Protein AF-A0A7W0Y661-F1 (afdb_monomer)

Mean predicted aligned error: 5.69 Å

Radius of gyration: 18.62 Å; Cα contacts (8 Å, |Δi|>4): 373; chains: 1; bounding box: 50×38×48 Å

Foldseek 3Di:
DQDDQDPVCPFPALLLSLQCSLDDPVLDDPQFLVVAGRFDFDLLLLLVLLLVLLVVLCVLDPHDPPVVLSVLLSVQSVCLSVPHDDDLVSLVVQQDADPPDDLSSNSSSLSSQLSSCSVDPDPVVSVSNVVSSSCNSNSCNVVQVVVHSVSNVVSSVVSSFSSSQSRVVVVCVVQVHDDPARFPGWQAFDADPVSHTAKIWTAGPVGWIWIFHDDDPGTHIDIDHPVVNLVVDPPVCNVRSVVSVVVVD

Solvent-accessible surface area (backbone atoms only — not comparable to full-atom values): 13800 Å² total; per-residue (Å²): 127,79,64,78,86,50,80,88,43,76,61,42,37,62,42,61,41,42,27,51,47,71,51,64,76,90,74,54,72,92,62,56,67,66,65,26,49,67,61,80,68,50,71,68,38,45,35,45,49,23,46,50,48,34,55,50,41,56,71,75,45,78,89,59,96,56,48,69,60,45,51,54,42,43,51,56,27,42,41,44,62,76,66,47,89,78,61,69,66,70,36,58,75,55,30,73,64,49,96,83,46,55,62,55,54,28,26,28,13,22,22,20,33,14,34,45,32,66,77,66,45,55,88,92,45,60,62,52,26,54,54,27,31,19,50,32,48,26,64,45,42,65,64,30,55,76,76,27,67,70,56,39,53,52,49,52,53,49,52,44,42,48,52,49,34,39,42,53,53,48,54,31,55,80,66,74,48,82,71,97,53,58,73,64,36,63,55,33,25,53,52,37,101,84,60,40,76,46,37,36,36,28,38,28,65,87,67,41,28,38,34,40,38,64,58,93,93,44,78,46,77,47,73,32,50,70,67,60,39,54,73,67,48,57,75,98,47,41,67,64,45,50,56,37,48,62,77,76,108

Secondary structure (DSSP, 8-state):
------GGGTTS-HHHHHHHTTS-GGGS-TTGGGG-PPP---HHHHHHHHHHHHHHHHHHSPPPTTHHHHHHHHHHHHHHHTT----HHHHHHH----TTS-HHHHHHHHHHHHHHHHHHS-GGGTHHHHHHHHHHHHHHHHHHHHH-HHHHHHHHHHHHHHHHHHHHHHHHHHTT---SS-EEEEEE-PBPTTSSB-EEEEEETTS-EEEEEEETTEEEEEEE-HHHHHHTS-HHHHHHHHHHHHHH-

Sequence (249 aa):
MRARSPKALAAVQKILASALLEVEPSRWPERRHLGGPFIVLSTRSQLAVAVALSQEVRRLLPPIDQLKEFDAMYAVAKRVSDGESCMCEELHAASKPSKKDAPATRVVKLAIRTAANYLYSPAGARNAVGTAVENAAASVVPVLAERGVADLDRYFAWLDDEIMRQDLTAVLADRELRSSSSIARVLSRPVTDKGTLGLAVARLADGPFGLYVKLRSKWEWHEGDKATVFATVPDHFQDAVSQDLAAVS

pLDDT: mean 87.95, std 10.05, range [41.34, 97.56]

Nearest PDB structures (foldseek):
  4rnz-assembly1_A  TM=6.436E-01  e=2.527E+00  Helicobacter pylori 26695
  4rny-assembly1_A  TM=6.399E-01  e=4.896E+00  Helicobacter pylori 26695
  7y90-assembly1_A  TM=2.312E-01  e=9.607E-01  Homo sapiens

Structure (mmCIF, N/CA/C/O backbone):
data_AF-A0A7W0Y661-F1
#
_entry.id   AF-A0A7W0Y661-F1
#
loop_
_atom_site.group_PDB
_atom_site.id
_atom_site.type_symbol
_atom_site.label_atom_id
_atom_site.label_alt_id
_atom_site.label_comp_id
_atom_site.label_asym_id
_atom_site.label_entity_id
_atom_site.label_seq_id
_atom_site.pdbx_PDB_ins_code
_atom_site.Cartn_x
_atom_site.Cartn_y
_atom_site.Cartn_z
_atom_site.occupancy
_atom_site.B_iso_or_equiv
_atom_site.auth_seq_id
_atom_site.auth_comp_id
_atom_site.auth_asym_id
_atom_site.auth_atom_id
_atom_site.pdbx_PDB_model_num
ATOM 1 N N . MET A 1 1 ? 13.357 16.176 -14.215 1.00 41.34 1 MET A N 1
ATOM 2 C CA . MET A 1 1 ? 13.836 17.280 -13.351 1.00 41.34 1 MET A CA 1
ATOM 3 C C . MET A 1 1 ? 13.169 17.073 -11.996 1.00 41.34 1 MET A C 1
ATOM 5 O O . MET A 1 1 ? 11.953 17.118 -11.960 1.00 41.34 1 MET A O 1
ATOM 9 N N . ARG A 1 2 ? 13.892 16.711 -10.921 1.00 42.16 2 ARG A N 1
ATOM 10 C CA . ARG A 1 2 ? 13.247 16.426 -9.618 1.00 42.16 2 ARG A CA 1
ATOM 11 C C . ARG A 1 2 ? 12.774 17.737 -8.990 1.00 42.16 2 ARG A C 1
ATOM 13 O O . ARG A 1 2 ? 13.608 18.574 -8.644 1.00 42.16 2 ARG A O 1
ATOM 20 N N . ALA A 1 3 ? 11.463 17.923 -8.858 1.00 49.22 3 ALA A N 1
ATOM 21 C CA . ALA A 1 3 ? 10.901 19.071 -8.155 1.00 49.22 3 ALA A CA 1
ATOM 22 C C . ALA A 1 3 ? 11.383 19.086 -6.688 1.00 49.22 3 ALA A C 1
ATOM 24 O O . ALA A 1 3 ? 11.495 18.039 -6.047 1.00 49.22 3 ALA A O 1
ATOM 25 N N . ARG A 1 4 ? 11.684 20.270 -6.133 1.00 50.38 4 ARG A N 1
ATOM 26 C CA . ARG A 1 4 ? 11.892 20.424 -4.679 1.00 50.38 4 ARG A CA 1
ATOM 27 C C . ARG A 1 4 ? 10.631 19.934 -3.972 1.00 50.38 4 ARG A C 1
ATOM 29 O O . ARG A 1 4 ? 9.564 20.414 -4.331 1.00 50.38 4 ARG A O 1
ATOM 36 N N . SER A 1 5 ? 10.759 19.039 -2.984 1.00 51.53 5 SER A N 1
ATOM 37 C CA . SER A 1 5 ? 9.627 18.469 -2.230 1.00 51.53 5 SER A CA 1
ATOM 38 C C . SER A 1 5 ? 8.697 19.580 -1.719 1.00 51.53 5 SER A C 1
ATOM 40 O O . SER A 1 5 ? 9.056 20.269 -0.759 1.00 51.53 5 SER A O 1
ATOM 42 N N . PRO A 1 6 ? 7.526 19.802 -2.341 1.00 61.94 6 PRO A N 1
ATOM 43 C CA . PRO A 1 6 ? 6.630 20.881 -1.949 1.00 61.94 6 PRO A CA 1
ATOM 44 C C . PRO A 1 6 ? 6.035 20.604 -0.567 1.00 61.94 6 PRO A C 1
ATOM 46 O O . PRO A 1 6 ? 5.897 19.445 -0.172 1.00 61.94 6 PRO A O 1
ATOM 49 N N . LYS A 1 7 ? 5.584 21.648 0.146 1.00 63.00 7 LYS A N 1
ATOM 50 C CA . LYS A 1 7 ? 4.799 21.490 1.392 1.00 63.00 7 LYS A CA 1
ATOM 51 C C . LYS A 1 7 ? 3.615 20.525 1.213 1.00 63.00 7 LYS A C 1
ATOM 53 O O . LYS A 1 7 ? 3.266 19.809 2.142 1.00 63.00 7 LYS A O 1
ATOM 58 N N . ALA A 1 8 ? 3.061 20.454 0.000 1.00 63.94 8 ALA A N 1
ATOM 59 C CA . ALA A 1 8 ? 1.972 19.557 -0.380 1.00 63.94 8 ALA A CA 1
ATOM 60 C C . ALA A 1 8 ? 2.308 18.048 -0.319 1.00 63.94 8 ALA A C 1
ATOM 62 O O . ALA A 1 8 ? 1.388 17.239 -0.379 1.00 63.94 8 ALA A O 1
ATOM 63 N N . LEU A 1 9 ? 3.583 17.652 -0.188 1.00 72.56 9 LEU A N 1
ATOM 64 C CA . LEU A 1 9 ? 3.987 16.251 0.019 1.00 72.56 9 LEU A CA 1
ATOM 65 C C . LEU A 1 9 ? 4.280 15.909 1.484 1.00 72.56 9 LEU A C 1
ATOM 67 O O . LEU A 1 9 ? 4.501 14.744 1.793 1.00 72.56 9 LEU A O 1
ATOM 71 N N . ALA A 1 10 ? 4.256 16.883 2.401 1.00 66.19 10 ALA A N 1
ATOM 72 C CA . ALA A 1 10 ? 4.559 16.636 3.813 1.00 66.19 10 ALA A CA 1
ATOM 73 C C . ALA A 1 10 ? 3.572 15.657 4.481 1.00 66.19 10 ALA A C 1
ATOM 75 O O . ALA A 1 10 ? 3.941 14.972 5.429 1.00 66.19 10 ALA A O 1
ATOM 76 N N . ALA A 1 11 ? 2.342 15.576 3.964 1.00 69.88 11 ALA A N 1
ATOM 77 C CA . ALA A 1 11 ? 1.299 14.659 4.425 1.00 69.88 11 ALA A CA 1
ATOM 78 C C . ALA A 1 11 ? 1.198 13.367 3.588 1.00 69.88 11 ALA A C 1
ATOM 80 O O . ALA A 1 11 ? 0.325 12.541 3.839 1.00 69.88 11 ALA A O 1
ATOM 81 N N . VAL A 1 12 ? 2.076 13.171 2.598 1.00 81.75 12 VAL A N 1
ATOM 82 C CA . VAL A 1 12 ? 2.034 12.018 1.691 1.00 81.75 12 VAL A CA 1
ATOM 83 C C . VAL A 1 12 ? 3.109 11.018 2.085 1.00 81.75 12 VAL A C 1
ATOM 85 O O . VAL A 1 12 ? 4.273 11.378 2.255 1.00 81.75 12 VAL A O 1
ATOM 88 N N . GLN A 1 13 ? 2.734 9.744 2.196 1.00 90.38 13 GLN A N 1
ATOM 89 C CA . GLN A 1 13 ? 3.688 8.667 2.445 1.00 90.38 13 GLN A CA 1
ATOM 90 C C . GLN A 1 13 ? 4.806 8.675 1.378 1.00 90.38 13 GLN A C 1
ATOM 92 O O . GLN A 1 13 ? 4.548 8.849 0.186 1.00 90.38 13 GLN A O 1
ATOM 97 N N . LYS A 1 14 ? 6.064 8.511 1.813 1.00 91.69 14 LYS A N 1
ATOM 98 C CA . LYS A 1 14 ? 7.260 8.747 0.984 1.00 91.69 14 LYS A CA 1
ATOM 99 C C . LYS A 1 14 ? 7.319 7.947 -0.321 1.00 91.69 14 LYS A C 1
ATOM 101 O O . LYS A 1 14 ? 7.781 8.491 -1.311 1.00 91.69 14 LYS A O 1
ATOM 106 N N . ILE A 1 15 ? 6.835 6.708 -0.348 1.00 94.81 15 ILE A N 1
ATOM 107 C CA . ILE A 1 15 ? 6.796 5.849 -1.542 1.00 94.81 15 ILE A CA 1
ATOM 108 C C . ILE A 1 15 ? 5.915 6.492 -2.615 1.00 94.81 15 ILE A C 1
ATOM 110 O O . ILE A 1 15 ? 6.362 6.676 -3.747 1.00 94.81 15 ILE A O 1
ATOM 114 N N . LEU A 1 16 ? 4.696 6.900 -2.247 1.00 94.75 16 LEU A N 1
ATOM 115 C CA . LEU A 1 16 ? 3.812 7.622 -3.160 1.00 94.75 16 LEU A CA 1
ATOM 116 C C . LEU A 1 16 ? 4.410 8.980 -3.537 1.00 94.75 16 LEU A C 1
ATOM 118 O O . LEU A 1 16 ? 4.409 9.344 -4.708 1.00 94.75 16 LEU A O 1
ATOM 122 N N . ALA A 1 17 ? 4.979 9.709 -2.573 1.00 92.69 17 ALA A N 1
ATOM 123 C CA . ALA A 1 17 ? 5.624 10.992 -2.837 1.00 92.69 17 ALA A CA 1
ATOM 124 C C . ALA A 1 17 ? 6.768 10.867 -3.862 1.00 92.69 17 ALA A C 1
ATOM 126 O O . ALA A 1 17 ? 6.857 11.685 -4.773 1.00 92.69 17 ALA A O 1
ATOM 127 N N . SER A 1 18 ? 7.607 9.832 -3.765 1.00 94.50 18 SER A N 1
ATOM 128 C CA . SER A 1 18 ? 8.678 9.558 -4.727 1.00 94.50 18 SER A CA 1
ATOM 129 C C . SER A 1 18 ? 8.150 9.298 -6.132 1.00 94.50 18 SER A C 1
ATOM 131 O O . SER A 1 18 ? 8.758 9.770 -7.086 1.00 94.50 18 SER A O 1
ATOM 133 N N . ALA A 1 19 ? 7.018 8.606 -6.269 1.00 94.75 19 ALA A N 1
ATOM 134 C CA . ALA A 1 19 ? 6.380 8.392 -7.563 1.00 94.75 19 ALA A CA 1
ATOM 135 C C . ALA A 1 19 ? 5.748 9.683 -8.120 1.00 94.75 19 ALA A C 1
ATOM 137 O O . ALA A 1 19 ? 5.921 10.007 -9.291 1.00 94.75 19 ALA A O 1
ATOM 138 N N . LEU A 1 20 ? 5.079 10.471 -7.273 1.00 94.00 20 LEU A N 1
ATOM 139 C CA . LEU A 1 20 ? 4.468 11.747 -7.664 1.00 94.00 20 LEU A CA 1
ATOM 140 C C . LEU A 1 20 ? 5.496 12.802 -8.093 1.00 94.00 20 LEU A C 1
ATOM 142 O O . LEU A 1 20 ? 5.190 13.647 -8.927 1.00 94.00 20 LEU A O 1
ATOM 146 N N . LEU A 1 21 ? 6.718 12.756 -7.555 1.00 93.81 21 LEU A N 1
ATOM 147 C CA . LEU A 1 21 ? 7.809 13.658 -7.945 1.00 93.81 21 LEU A CA 1
ATOM 148 C C . LEU A 1 21 ? 8.316 13.437 -9.380 1.00 93.81 21 LEU A C 1
ATOM 150 O O . LEU A 1 21 ? 9.080 14.266 -9.877 1.00 93.81 21 LEU A O 1
ATOM 154 N N . GLU A 1 22 ? 7.907 12.348 -10.033 1.00 94.56 22 GLU A N 1
ATOM 155 C CA . GLU A 1 22 ? 8.223 12.059 -11.435 1.00 94.56 22 GLU A CA 1
ATOM 156 C C . GLU A 1 22 ? 7.168 12.631 -12.410 1.00 94.56 22 GLU A C 1
ATOM 158 O O . GLU A 1 22 ? 7.329 12.505 -13.623 1.00 94.56 22 GLU A O 1
ATOM 163 N N . VAL A 1 23 ? 6.113 13.291 -11.908 1.00 92.56 23 VAL A N 1
ATOM 164 C CA . VAL A 1 23 ? 5.089 13.991 -12.709 1.00 92.56 23 VAL A CA 1
ATOM 165 C C . VAL A 1 23 ? 4.848 15.420 -12.215 1.00 92.56 23 VAL A C 1
ATOM 167 O O . VAL A 1 23 ? 5.180 15.785 -11.087 1.00 92.56 23 VAL A O 1
ATOM 170 N N . GLU A 1 24 ? 4.234 16.239 -13.068 1.00 89.56 24 GLU A N 1
ATOM 171 C CA . GLU A 1 24 ? 3.843 17.607 -12.722 1.00 89.56 24 GLU A CA 1
ATOM 172 C C . GLU A 1 24 ? 2.795 17.641 -11.587 1.00 89.56 24 GLU A C 1
ATOM 174 O O . GLU A 1 24 ? 1.895 16.795 -11.567 1.00 89.56 24 GLU A O 1
ATOM 179 N N . PRO A 1 25 ? 2.827 18.638 -10.677 1.00 87.56 25 PRO A N 1
ATOM 180 C CA . PRO A 1 25 ? 1.902 18.719 -9.540 1.00 87.56 25 PRO A CA 1
ATOM 181 C C . PRO A 1 25 ? 0.411 18.726 -9.895 1.00 87.56 25 PRO A C 1
ATOM 183 O O . PRO A 1 25 ? -0.407 18.274 -9.099 1.00 87.56 25 PRO A O 1
ATOM 186 N N . SER A 1 26 ? 0.044 19.208 -11.085 1.00 85.19 26 SER A N 1
ATOM 187 C CA . SER A 1 26 ? -1.341 19.194 -11.583 1.00 85.19 26 SER A CA 1
ATOM 188 C C . SER A 1 26 ? -1.884 17.788 -11.857 1.00 85.19 26 SER A C 1
ATOM 190 O O . SER A 1 26 ? -3.082 17.628 -12.063 1.00 85.19 26 SER A O 1
ATOM 192 N N . ARG A 1 27 ? -1.014 16.772 -11.877 1.00 84.81 27 ARG A N 1
ATOM 193 C CA . ARG A 1 27 ? -1.363 15.354 -12.041 1.00 84.81 27 ARG A CA 1
ATOM 194 C C . ARG A 1 27 ? -1.458 14.607 -10.718 1.00 84.81 27 ARG A C 1
ATOM 196 O O . ARG A 1 27 ? -1.669 13.400 -10.712 1.00 84.81 27 ARG A O 1
ATOM 203 N N . TRP A 1 28 ? -1.233 15.282 -9.597 1.00 87.75 28 TRP A N 1
ATOM 204 C CA . TRP A 1 28 ? -1.299 14.618 -8.307 1.00 87.75 28 TRP A CA 1
ATOM 205 C C . TRP A 1 28 ? -2.758 14.358 -7.932 1.00 87.75 28 TRP A C 1
ATOM 207 O O . TRP A 1 28 ? -3.580 15.263 -8.080 1.00 87.75 28 TRP A O 1
ATOM 217 N N . PRO A 1 29 ? -3.087 13.164 -7.412 1.00 82.75 29 PRO A N 1
ATOM 218 C CA . PRO A 1 29 ? -4.445 12.872 -6.990 1.00 82.75 29 PRO A CA 1
ATOM 219 C C . PRO A 1 29 ? -4.876 13.856 -5.899 1.00 82.75 29 PRO A C 1
ATOM 221 O O . PRO A 1 29 ? -4.138 14.105 -4.937 1.00 82.75 29 PRO A O 1
ATOM 224 N N . GLU A 1 30 ? -6.077 14.416 -6.057 1.00 79.50 30 GLU A N 1
ATOM 225 C CA . GLU A 1 30 ? -6.615 15.446 -5.162 1.00 79.50 30 GLU A CA 1
ATOM 226 C C . GLU A 1 30 ? -6.698 14.934 -3.720 1.00 79.50 30 GLU A C 1
ATOM 228 O O . GLU A 1 30 ? -6.252 15.605 -2.784 1.00 79.50 30 GLU A O 1
ATOM 233 N N . ARG A 1 31 ? -7.181 13.696 -3.549 1.00 79.69 31 ARG A N 1
ATOM 234 C CA . ARG A 1 31 ? -7.446 13.082 -2.244 1.00 79.69 31 ARG A CA 1
ATOM 235 C C . ARG A 1 31 ? -6.598 11.830 -1.988 1.00 79.69 31 ARG A C 1
ATOM 237 O O . ARG A 1 31 ? -7.088 10.708 -2.013 1.00 79.69 31 ARG A O 1
ATOM 244 N N . ARG A 1 32 ? -5.315 12.049 -1.701 1.00 84.62 32 ARG A N 1
ATOM 245 C CA . ARG A 1 32 ? -4.349 11.004 -1.297 1.00 84.62 32 ARG A CA 1
ATOM 246 C C . ARG A 1 32 ? -4.660 10.463 0.093 1.00 84.62 32 ARG A C 1
ATOM 248 O O . ARG A 1 32 ? -5.083 11.234 0.956 1.00 84.62 32 ARG A O 1
ATOM 255 N N . HIS A 1 33 ? -4.419 9.176 0.323 1.00 89.00 33 HIS A N 1
ATOM 256 C CA . HIS A 1 33 ? -4.688 8.479 1.588 1.00 89.00 33 HIS A CA 1
ATOM 257 C C . HIS A 1 33 ? -6.132 8.666 2.082 1.00 89.00 33 HIS A C 1
ATOM 259 O O . HIS A 1 33 ? -6.384 8.701 3.288 1.00 89.00 33 HIS A O 1
ATOM 265 N N . LEU A 1 34 ? -7.078 8.877 1.154 1.00 87.19 34 LEU A N 1
ATOM 266 C CA . LEU A 1 34 ? -8.477 9.236 1.431 1.00 87.19 34 LEU A CA 1
ATOM 267 C C . LEU A 1 34 ? -8.640 10.495 2.304 1.00 87.19 34 LEU A C 1
ATOM 269 O O . LEU A 1 34 ? -9.658 10.678 2.970 1.00 87.19 34 LEU A O 1
ATOM 273 N N . GLY A 1 35 ? -7.656 11.399 2.297 1.00 81.75 35 GLY A N 1
ATOM 274 C CA . GLY A 1 35 ? -7.636 12.581 3.167 1.00 81.75 35 GLY A CA 1
ATOM 275 C C . GLY A 1 35 ? -7.347 12.265 4.639 1.00 81.75 35 GLY A C 1
ATOM 276 O O . GLY A 1 35 ? -7.476 13.146 5.486 1.00 81.75 35 GLY A O 1
ATOM 277 N N . GLY A 1 36 ? -6.966 11.021 4.943 1.00 79.50 36 GLY A N 1
ATOM 278 C CA . GLY A 1 36 ? -6.560 10.585 6.270 1.00 79.50 36 GLY A CA 1
ATOM 279 C C . GLY A 1 36 ? -5.209 11.165 6.710 1.00 79.50 36 GLY A C 1
ATOM 280 O O . GLY A 1 36 ? -4.520 11.847 5.945 1.00 79.50 36 GLY A O 1
ATOM 281 N N . PRO A 1 37 ? -4.799 10.897 7.960 1.00 81.62 37 PRO A N 1
ATOM 282 C CA . PRO A 1 37 ? -3.535 11.392 8.489 1.00 81.62 37 PRO A CA 1
ATOM 283 C C . PRO A 1 37 ? -2.341 10.718 7.803 1.00 81.62 37 PRO A C 1
ATOM 285 O O . PRO A 1 37 ? -2.465 9.665 7.177 1.00 81.62 37 PRO A O 1
ATOM 288 N N . PHE A 1 38 ? -1.158 11.303 7.995 1.00 81.62 38 PHE A N 1
ATOM 289 C CA . PHE A 1 38 ? 0.095 10.780 7.457 1.00 81.62 38 PHE A CA 1
ATOM 290 C C . PHE A 1 38 ? 0.348 9.319 7.865 1.00 81.62 38 PHE A C 1
ATOM 292 O O . PHE A 1 38 ? 0.341 8.980 9.050 1.00 81.62 38 PHE A O 1
ATOM 299 N N . ILE A 1 39 ? 0.626 8.476 6.868 1.00 84.19 39 ILE A N 1
ATOM 300 C CA . ILE A 1 39 ? 0.894 7.046 7.034 1.00 84.19 39 ILE A CA 1
ATOM 301 C C . ILE A 1 39 ? 2.388 6.802 7.249 1.00 84.19 39 ILE A C 1
ATOM 303 O O . ILE A 1 39 ? 3.222 7.171 6.417 1.00 84.19 39 ILE A O 1
ATOM 307 N N . VAL A 1 40 ? 2.728 6.105 8.336 1.00 84.81 40 VAL A N 1
ATOM 308 C CA . VAL A 1 40 ? 4.098 5.664 8.628 1.00 84.81 40 VAL A CA 1
ATOM 309 C C . VAL A 1 40 ? 4.165 4.148 8.533 1.00 84.81 40 VAL A C 1
ATOM 311 O O . VAL A 1 40 ? 3.801 3.436 9.461 1.00 84.81 40 VAL A O 1
ATOM 314 N N . LEU A 1 41 ? 4.686 3.650 7.413 1.00 90.69 41 LEU A N 1
ATOM 315 C CA . LEU A 1 41 ? 4.861 2.214 7.221 1.00 90.69 41 LEU A CA 1
ATOM 316 C C . LEU A 1 41 ? 6.069 1.683 7.997 1.00 90.69 41 LEU A C 1
ATOM 318 O O . LEU A 1 41 ? 7.176 2.223 7.880 1.00 90.69 41 LEU A O 1
ATOM 322 N N . SER A 1 42 ? 5.870 0.561 8.694 1.00 91.06 42 SER A N 1
ATOM 323 C CA . SER A 1 42 ? 6.960 -0.265 9.224 1.00 91.06 42 SER A CA 1
ATOM 324 C C . SER A 1 42 ? 7.876 -0.763 8.095 1.00 91.06 42 SER A C 1
ATOM 326 O O . SER A 1 42 ? 7.474 -0.821 6.930 1.00 91.06 42 SER A O 1
ATOM 328 N N . THR A 1 43 ? 9.107 -1.176 8.412 1.00 91.31 43 THR A N 1
ATOM 329 C CA . THR A 1 43 ? 10.018 -1.763 7.408 1.00 91.31 43 THR A CA 1
ATOM 330 C C . THR A 1 43 ? 9.437 -3.027 6.772 1.00 91.31 43 THR A C 1
ATOM 332 O O . THR A 1 43 ? 9.623 -3.251 5.578 1.00 91.31 43 THR A O 1
ATOM 335 N N . ARG A 1 44 ? 8.680 -3.820 7.540 1.00 92.38 44 ARG A N 1
ATOM 336 C CA . ARG A 1 44 ? 7.967 -4.999 7.038 1.00 92.38 44 ARG A CA 1
ATOM 337 C C . ARG A 1 44 ? 6.869 -4.610 6.047 1.00 92.38 44 ARG A C 1
ATOM 339 O O . ARG A 1 44 ? 6.793 -5.188 4.969 1.00 92.38 44 ARG A O 1
ATOM 346 N N . SER A 1 45 ? 6.067 -3.596 6.368 1.00 94.38 45 SER A N 1
ATOM 347 C CA . SER A 1 45 ? 5.029 -3.081 5.466 1.00 94.38 45 SER A CA 1
ATOM 348 C C . SER A 1 45 ? 5.632 -2.486 4.190 1.00 94.38 45 SER A C 1
ATOM 350 O O . SER A 1 45 ? 5.102 -2.699 3.108 1.00 94.38 45 SER A O 1
ATOM 352 N N . GLN A 1 46 ? 6.773 -1.793 4.282 1.00 95.31 46 GLN A N 1
ATOM 353 C CA . GLN A 1 46 ? 7.503 -1.287 3.110 1.00 95.31 46 GLN A CA 1
ATOM 354 C C . GLN A 1 46 ? 7.974 -2.421 2.187 1.00 95.31 46 GLN A C 1
ATOM 356 O O . GLN A 1 46 ? 7.875 -2.298 0.966 1.00 95.31 46 GLN A O 1
ATOM 361 N N . LEU A 1 47 ? 8.456 -3.534 2.754 1.00 95.44 47 LEU A N 1
ATOM 362 C CA . LEU A 1 47 ? 8.793 -4.732 1.983 1.00 95.44 47 LEU A CA 1
ATOM 363 C C . LEU A 1 47 ? 7.554 -5.333 1.306 1.00 95.44 47 LEU A C 1
ATOM 36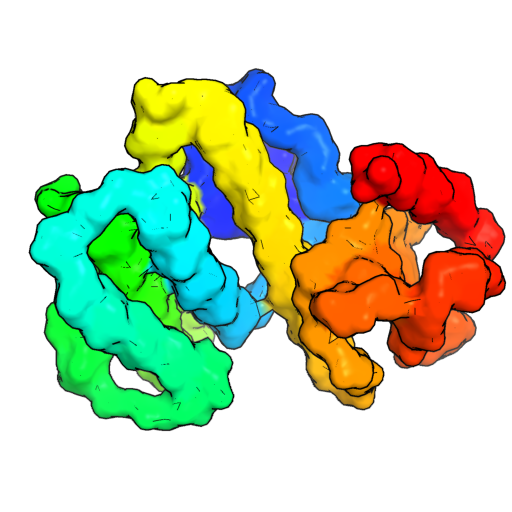5 O O . LEU A 1 47 ? 7.609 -5.633 0.114 1.00 95.44 47 LEU A O 1
ATOM 369 N N . ALA A 1 48 ? 6.434 -5.442 2.021 1.00 96.38 48 ALA A N 1
ATOM 370 C CA . ALA A 1 48 ? 5.187 -5.947 1.453 1.00 96.38 48 ALA A CA 1
ATOM 371 C C . ALA A 1 48 ? 4.701 -5.091 0.265 1.00 96.38 48 ALA A C 1
ATOM 373 O O . ALA A 1 48 ? 4.355 -5.646 -0.779 1.00 96.38 48 ALA A O 1
ATOM 374 N N . VAL A 1 49 ? 4.786 -3.754 0.368 1.00 97.56 49 VAL A N 1
ATOM 375 C CA . VAL A 1 49 ? 4.513 -2.837 -0.759 1.00 97.56 49 VAL A CA 1
ATOM 376 C C . VAL A 1 49 ? 5.455 -3.112 -1.936 1.00 97.56 49 VAL A C 1
ATOM 378 O O . VAL A 1 49 ? 5.008 -3.162 -3.078 1.00 97.56 49 VAL A O 1
ATOM 381 N N . ALA A 1 50 ? 6.754 -3.327 -1.696 1.00 97.06 50 ALA A N 1
ATOM 382 C CA . ALA A 1 50 ? 7.717 -3.599 -2.769 1.00 97.06 50 ALA A CA 1
ATOM 383 C C . ALA A 1 50 ? 7.420 -4.913 -3.522 1.00 97.06 50 ALA A C 1
ATOM 385 O O . ALA A 1 50 ? 7.563 -4.985 -4.749 1.00 97.06 50 ALA A O 1
ATOM 386 N N . VAL A 1 51 ? 6.985 -5.948 -2.798 1.00 97.06 51 VAL A N 1
ATOM 387 C CA . VAL A 1 51 ? 6.562 -7.230 -3.379 1.00 97.06 51 VAL A CA 1
ATOM 388 C C . VAL A 1 51 ? 5.284 -7.050 -4.202 1.00 97.06 51 VAL A C 1
ATOM 390 O O . VAL A 1 51 ? 5.249 -7.478 -5.357 1.00 97.06 51 VAL A O 1
ATOM 393 N N . ALA A 1 52 ? 4.271 -6.367 -3.662 1.00 97.25 52 ALA A N 1
ATOM 394 C CA . ALA A 1 52 ? 3.026 -6.081 -4.378 1.00 97.25 52 ALA A CA 1
ATOM 395 C C . ALA A 1 52 ? 3.273 -5.250 -5.651 1.00 97.25 52 ALA A C 1
ATOM 397 O O . ALA A 1 52 ? 2.762 -5.579 -6.721 1.00 97.25 52 ALA A O 1
ATOM 398 N N . LEU A 1 53 ? 4.145 -4.241 -5.565 1.00 97.19 53 LEU A N 1
ATOM 399 C CA . LEU A 1 53 ? 4.557 -3.411 -6.698 1.00 97.19 53 LEU A CA 1
ATOM 400 C C . LEU A 1 53 ? 5.181 -4.232 -7.822 1.00 97.19 53 LEU A C 1
ATOM 402 O O . LEU A 1 53 ? 4.896 -3.986 -8.989 1.00 97.19 53 LEU A O 1
ATOM 406 N N . SER A 1 54 ? 5.997 -5.231 -7.491 1.00 95.44 54 SER A N 1
ATOM 407 C CA . SER A 1 54 ? 6.585 -6.105 -8.509 1.00 95.44 54 SER A CA 1
ATOM 408 C C . SER A 1 54 ? 5.500 -6.834 -9.309 1.00 95.44 54 SER A C 1
ATOM 410 O O . SER A 1 54 ? 5.550 -6.849 -10.540 1.00 95.44 54 SER A O 1
ATOM 412 N N . GLN A 1 55 ? 4.483 -7.384 -8.638 1.00 94.62 55 GLN A N 1
ATOM 413 C CA . GLN A 1 55 ? 3.368 -8.055 -9.318 1.00 94.62 55 GLN A CA 1
ATOM 414 C C . GLN A 1 55 ? 2.538 -7.090 -10.159 1.00 94.62 55 GLN A C 1
ATOM 416 O O . GLN A 1 55 ? 2.207 -7.408 -11.301 1.00 94.62 55 GLN A O 1
ATOM 421 N N . GLU A 1 56 ? 2.222 -5.914 -9.619 1.00 95.38 56 GLU A N 1
ATOM 422 C CA . GLU A 1 56 ? 1.410 -4.939 -10.340 1.00 95.38 56 GLU A CA 1
ATOM 423 C C . GLU A 1 56 ? 2.127 -4.435 -11.593 1.00 95.38 56 GLU A C 1
ATOM 425 O O . GLU A 1 56 ? 1.543 -4.370 -12.672 1.00 95.38 56 GLU A O 1
ATOM 430 N N . VAL A 1 57 ? 3.426 -4.161 -11.499 1.00 92.00 57 VAL A N 1
ATOM 431 C CA . VAL A 1 57 ? 4.222 -3.717 -12.647 1.00 92.00 57 VAL A CA 1
ATOM 432 C C . VAL A 1 57 ? 4.309 -4.804 -13.715 1.00 92.00 57 VAL A C 1
ATOM 434 O O . VAL A 1 57 ? 4.209 -4.491 -14.900 1.00 92.00 57 VAL A O 1
ATOM 437 N N . ARG A 1 58 ? 4.422 -6.080 -13.324 1.00 90.88 58 ARG A N 1
ATOM 438 C CA . ARG A 1 58 ? 4.336 -7.210 -14.264 1.00 90.88 58 ARG A CA 1
ATOM 439 C C . ARG A 1 58 ? 2.989 -7.249 -14.990 1.00 90.88 58 ARG A C 1
ATOM 441 O O . ARG A 1 58 ? 2.956 -7.611 -16.159 1.00 90.88 58 ARG A O 1
ATOM 448 N N . ARG A 1 59 ? 1.892 -6.908 -14.309 1.00 90.38 59 ARG A N 1
ATOM 449 C CA . ARG A 1 59 ? 0.541 -6.876 -14.892 1.00 90.38 59 ARG A CA 1
ATOM 450 C C . ARG A 1 59 ? 0.346 -5.683 -15.828 1.00 90.38 59 ARG A C 1
ATOM 452 O O . ARG A 1 59 ? -0.321 -5.810 -16.850 1.00 90.38 59 ARG A O 1
ATOM 459 N N . LEU A 1 60 ? 0.881 -4.523 -15.455 1.00 88.38 60 LEU A N 1
ATOM 460 C CA . LEU A 1 60 ? 0.702 -3.279 -16.198 1.00 88.38 60 LEU A CA 1
ATOM 461 C C . LEU A 1 60 ? 1.582 -3.214 -17.443 1.00 88.38 60 LEU A C 1
ATOM 463 O O . LEU A 1 60 ? 1.136 -2.702 -18.469 1.00 88.38 60 LEU A O 1
ATOM 467 N N . LEU A 1 61 ? 2.828 -3.682 -17.366 1.00 86.94 61 LEU A N 1
ATOM 468 C CA . LEU A 1 61 ? 3.809 -3.545 -18.440 1.00 86.94 61 LEU A CA 1
ATOM 469 C C . LEU A 1 61 ? 3.755 -4.702 -19.452 1.00 86.94 61 LEU A C 1
ATOM 471 O O . LEU A 1 61 ? 3.244 -5.774 -19.133 1.00 86.94 61 LEU A O 1
ATOM 475 N N . PRO A 1 62 ? 4.263 -4.493 -20.685 1.00 77.88 62 PRO A N 1
ATOM 476 C CA . PRO A 1 62 ? 4.343 -5.552 -21.685 1.00 77.88 62 PRO A CA 1
ATOM 477 C C . PRO A 1 62 ? 5.132 -6.774 -21.183 1.00 77.88 62 PRO A C 1
ATOM 479 O O . PRO A 1 62 ? 5.917 -6.649 -20.235 1.00 77.88 62 PRO A O 1
ATOM 482 N N . PRO A 1 63 ? 4.964 -7.941 -21.835 1.00 73.62 63 PRO A N 1
ATOM 483 C CA . PRO A 1 63 ? 5.680 -9.160 -21.484 1.00 73.62 63 PRO A CA 1
ATOM 484 C C . PRO A 1 63 ? 7.188 -8.934 -21.362 1.00 73.62 63 PRO A C 1
ATOM 486 O O . PRO A 1 63 ? 7.806 -8.249 -22.173 1.00 73.62 63 PRO A O 1
ATOM 489 N N . ILE A 1 64 ? 7.766 -9.518 -20.318 1.00 74.25 64 ILE A N 1
ATOM 490 C CA . ILE A 1 64 ? 9.181 -9.388 -19.986 1.00 74.25 64 ILE A CA 1
ATOM 491 C C . ILE A 1 64 ? 9.932 -10.506 -20.712 1.00 74.25 64 ILE A C 1
ATOM 493 O O . ILE A 1 64 ? 9.676 -11.678 -20.437 1.00 74.25 64 ILE A O 1
ATOM 497 N N . ASP A 1 65 ? 10.901 -10.166 -21.565 1.00 74.19 65 ASP A N 1
ATOM 498 C CA . ASP A 1 65 ? 11.756 -11.157 -22.251 1.00 74.19 65 ASP A CA 1
ATOM 499 C C . ASP A 1 65 ? 12.464 -12.106 -21.260 1.00 74.19 65 ASP A C 1
ATOM 501 O O . ASP A 1 65 ? 12.726 -13.272 -21.544 1.00 74.19 65 ASP A O 1
ATOM 505 N N . GLN A 1 66 ? 12.724 -11.613 -20.047 1.00 78.56 66 GLN A N 1
ATOM 506 C CA . GLN A 1 66 ? 13.364 -12.312 -18.930 1.00 78.56 66 GLN A CA 1
ATOM 507 C C . GLN A 1 66 ? 12.363 -12.768 -17.852 1.00 78.56 66 GLN A C 1
ATOM 509 O O . GLN A 1 66 ? 12.638 -12.674 -16.656 1.00 78.56 66 GLN A O 1
ATOM 514 N N . LEU A 1 67 ? 11.189 -13.271 -18.248 1.00 83.75 67 LEU A N 1
ATOM 515 C CA . LEU A 1 67 ? 10.129 -13.665 -17.307 1.00 83.75 67 LEU A CA 1
ATOM 516 C C . LEU A 1 67 ? 10.599 -14.657 -16.229 1.00 83.75 67 LEU A C 1
ATOM 518 O O . LEU A 1 67 ? 10.243 -14.514 -15.065 1.00 83.75 67 LEU A O 1
ATOM 522 N N . LYS A 1 68 ? 11.445 -15.628 -16.598 1.00 86.00 68 LYS A N 1
ATOM 523 C CA . LYS A 1 68 ? 11.995 -16.614 -15.650 1.00 86.00 68 LYS A CA 1
ATOM 524 C C . LYS A 1 68 ? 12.867 -15.967 -14.574 1.00 86.00 68 LYS A C 1
ATOM 526 O O . LYS A 1 68 ? 12.783 -16.347 -13.412 1.00 86.00 68 LYS A O 1
ATOM 531 N N . GLU A 1 69 ? 13.700 -15.003 -14.964 1.00 85.94 69 GLU A N 1
ATOM 532 C CA . GLU A 1 69 ? 14.558 -14.275 -14.027 1.00 85.94 69 GLU A CA 1
ATOM 533 C C . GLU A 1 69 ? 13.703 -13.411 -13.099 1.00 85.94 69 GLU A C 1
ATOM 535 O O . GLU A 1 69 ? 13.889 -13.438 -11.885 1.00 85.94 69 GLU A O 1
ATOM 540 N N . PHE A 1 70 ? 12.706 -12.717 -13.658 1.00 90.44 70 PHE A N 1
ATOM 541 C CA . PHE A 1 70 ? 11.726 -11.970 -12.878 1.00 90.44 70 PHE A CA 1
ATOM 542 C C . PHE A 1 70 ? 11.024 -12.860 -11.843 1.00 90.44 70 PHE A C 1
ATOM 544 O O . PHE A 1 70 ? 10.959 -12.490 -10.674 1.00 90.44 70 PHE A O 1
ATOM 551 N N . ASP A 1 71 ? 10.522 -14.029 -12.249 1.00 90.44 71 ASP A N 1
ATOM 552 C CA . ASP A 1 71 ? 9.769 -14.934 -11.374 1.00 90.44 71 ASP A CA 1
ATOM 553 C C . ASP A 1 71 ? 10.630 -15.498 -10.243 1.00 90.44 71 ASP A C 1
ATOM 555 O O . ASP A 1 71 ? 10.192 -15.519 -9.091 1.00 90.44 71 ASP A O 1
ATOM 559 N N . ALA A 1 72 ? 11.876 -15.878 -10.539 1.00 89.44 72 ALA A N 1
ATOM 560 C CA . ALA A 1 72 ? 12.830 -16.315 -9.523 1.00 89.44 72 ALA A CA 1
ATOM 561 C C . ALA A 1 72 ? 13.115 -15.194 -8.510 1.00 89.44 72 ALA A C 1
ATOM 563 O O . ALA A 1 72 ? 13.064 -15.403 -7.298 1.00 89.44 72 ALA A O 1
ATOM 564 N N . MET A 1 73 ? 13.352 -13.982 -9.010 1.00 91.06 73 MET A N 1
ATOM 565 C CA . MET A 1 73 ? 13.613 -12.806 -8.190 1.00 91.06 73 MET A CA 1
ATOM 566 C C . MET A 1 73 ? 12.423 -12.426 -7.299 1.00 91.06 73 MET A C 1
ATOM 568 O O . MET A 1 73 ? 12.574 -12.164 -6.103 1.00 91.06 73 MET A O 1
ATOM 572 N N . TYR A 1 74 ? 11.226 -12.437 -7.879 1.00 93.00 74 TYR A N 1
ATOM 573 C CA . TYR A 1 74 ? 9.978 -12.175 -7.181 1.00 93.00 74 TYR A CA 1
ATOM 574 C C . TYR A 1 74 ? 9.728 -13.207 -6.076 1.00 93.00 74 TYR A C 1
ATOM 576 O O . TYR A 1 74 ? 9.410 -12.829 -4.949 1.00 93.00 74 TYR A O 1
ATOM 584 N N . ALA A 1 75 ? 9.919 -14.497 -6.371 1.00 92.00 75 ALA A N 1
ATOM 585 C CA . ALA A 1 75 ? 9.734 -15.574 -5.404 1.00 92.00 75 ALA A CA 1
ATOM 586 C C . ALA A 1 75 ? 10.649 -15.406 -4.182 1.00 92.00 75 ALA A C 1
ATOM 588 O O . ALA A 1 75 ? 10.190 -15.550 -3.051 1.00 92.00 75 ALA A O 1
ATOM 589 N N . VAL A 1 76 ? 11.914 -15.026 -4.388 1.00 91.62 76 VAL A N 1
ATOM 590 C CA . VAL A 1 76 ? 12.851 -14.754 -3.287 1.00 91.62 76 VAL A CA 1
ATOM 591 C C . VAL A 1 76 ? 12.373 -13.582 -2.423 1.00 91.62 76 VAL A C 1
ATOM 593 O O . VAL A 1 76 ? 12.302 -13.717 -1.202 1.00 91.62 76 VAL A O 1
ATOM 596 N N . ALA A 1 77 ? 12.001 -12.447 -3.027 1.00 92.69 77 ALA A N 1
ATOM 597 C CA . ALA A 1 77 ? 11.503 -11.291 -2.275 1.00 92.69 77 ALA A CA 1
ATOM 598 C C . ALA A 1 77 ? 10.206 -11.614 -1.510 1.00 92.69 77 ALA A C 1
ATOM 600 O O . ALA A 1 77 ? 10.037 -11.191 -0.363 1.00 92.69 77 ALA A O 1
ATOM 601 N N . LYS A 1 78 ? 9.313 -12.400 -2.125 1.00 94.94 78 LYS A N 1
ATOM 602 C CA . LYS A 1 78 ? 8.064 -12.849 -1.511 1.00 94.94 78 LYS A CA 1
ATOM 603 C C . LYS A 1 78 ? 8.316 -13.722 -0.282 1.00 94.94 78 LYS A C 1
ATOM 605 O O . LYS A 1 78 ? 7.748 -13.430 0.763 1.00 94.94 78 LYS A O 1
ATOM 610 N N . ARG A 1 79 ? 9.194 -14.724 -0.376 1.00 93.19 79 ARG A N 1
ATOM 611 C CA . ARG A 1 79 ? 9.544 -15.604 0.754 1.00 93.19 79 ARG A CA 1
ATOM 612 C C . ARG A 1 79 ? 10.016 -14.807 1.972 1.00 93.19 79 ARG A C 1
ATOM 614 O O . ARG A 1 79 ? 9.522 -15.015 3.075 1.00 93.19 79 ARG A O 1
ATOM 621 N N . VAL A 1 80 ? 10.887 -13.816 1.762 1.00 92.94 80 VAL A N 1
ATOM 622 C CA . VAL A 1 80 ? 11.341 -12.924 2.846 1.00 92.94 80 VAL A CA 1
ATOM 623 C C . VAL A 1 80 ? 10.184 -12.110 3.436 1.00 92.94 80 VAL A C 1
ATOM 625 O O . VAL A 1 80 ? 10.083 -11.969 4.654 1.00 92.94 80 VAL A O 1
ATOM 628 N N . SER A 1 81 ? 9.288 -11.587 2.593 1.00 92.38 81 SER A N 1
ATOM 629 C CA . SER A 1 81 ? 8.094 -10.860 3.049 1.00 92.38 81 SER A CA 1
ATOM 630 C C . SER A 1 81 ? 7.140 -11.740 3.866 1.00 92.38 81 SER A C 1
ATOM 632 O O . SER A 1 81 ? 6.530 -11.260 4.825 1.00 92.38 81 SER A O 1
ATOM 634 N N . ASP A 1 82 ? 7.038 -13.020 3.511 1.00 92.00 82 ASP A N 1
ATOM 635 C CA . ASP A 1 82 ? 6.226 -14.022 4.208 1.00 92.00 82 ASP A CA 1
ATOM 636 C C . ASP A 1 82 ? 6.882 -14.491 5.527 1.00 92.00 82 ASP A C 1
ATOM 638 O O . ASP A 1 82 ? 6.250 -15.176 6.329 1.00 92.00 82 ASP A O 1
ATOM 642 N N . GLY A 1 83 ? 8.113 -14.045 5.811 1.00 89.75 83 GLY A N 1
ATOM 643 C CA . GLY A 1 83 ? 8.841 -14.315 7.053 1.00 89.75 83 GLY A CA 1
ATOM 644 C C . GLY A 1 83 ? 9.848 -15.461 6.960 1.00 89.75 83 GLY A C 1
ATOM 645 O O . GLY A 1 83 ? 10.421 -15.847 7.979 1.00 89.75 83 GLY A O 1
ATOM 646 N N . GLU A 1 84 ? 10.089 -16.001 5.767 1.00 89.56 84 GLU A N 1
ATOM 647 C CA . GLU A 1 84 ? 11.116 -17.015 5.563 1.00 89.56 84 GLU A CA 1
ATOM 648 C C . GLU A 1 84 ? 12.523 -16.406 5.566 1.00 89.56 84 GLU A C 1
ATOM 650 O O . GLU A 1 84 ? 12.758 -15.282 5.115 1.00 89.56 84 GLU A O 1
ATOM 655 N N . SER A 1 85 ? 13.492 -17.188 6.042 1.00 81.25 85 SER A N 1
ATOM 656 C CA . SER A 1 85 ? 14.907 -16.854 5.886 1.00 81.25 85 SER A CA 1
ATOM 657 C C . SER A 1 85 ? 15.394 -17.237 4.487 1.00 81.25 85 SER A C 1
ATOM 659 O O . SER A 1 85 ? 15.075 -18.314 3.983 1.00 81.25 85 SER A O 1
ATOM 661 N N . CYS A 1 86 ? 16.208 -16.373 3.885 1.00 80.81 86 CYS A N 1
ATOM 662 C CA . CYS A 1 86 ? 16.913 -16.632 2.627 1.00 80.81 86 CYS A CA 1
ATOM 663 C C . CYS A 1 86 ? 18.420 -16.421 2.823 1.00 80.81 86 CYS A C 1
ATOM 665 O O . CYS A 1 86 ? 18.835 -15.776 3.791 1.00 80.81 86 CYS A O 1
ATOM 667 N N . MET A 1 87 ? 19.244 -16.958 1.920 1.00 77.25 87 MET A N 1
ATOM 668 C CA . MET A 1 87 ? 20.698 -16.792 2.000 1.00 77.25 87 MET A CA 1
ATOM 669 C C . MET A 1 87 ? 21.125 -15.439 1.412 1.00 77.25 87 MET A C 1
ATOM 671 O O . MET A 1 87 ? 20.593 -14.976 0.403 1.00 77.25 87 MET A O 1
ATOM 675 N N . CYS A 1 88 ? 22.123 -14.794 2.026 1.00 69.44 88 CYS A N 1
ATOM 676 C CA . CYS A 1 88 ? 22.564 -13.446 1.641 1.00 69.44 88 CYS A CA 1
ATOM 677 C C . CYS A 1 88 ? 23.092 -13.378 0.193 1.00 69.44 88 CYS A C 1
ATOM 679 O O . CYS A 1 88 ? 22.894 -12.372 -0.494 1.00 69.44 88 CYS A O 1
ATOM 681 N N . GLU A 1 89 ? 23.719 -14.457 -0.285 1.00 70.56 89 GLU A N 1
ATOM 682 C CA . GLU A 1 89 ? 24.273 -14.570 -1.640 1.00 70.56 89 GLU A CA 1
ATOM 683 C C . GLU A 1 89 ? 23.184 -14.554 -2.724 1.00 70.56 89 GLU A C 1
ATOM 685 O O . GLU A 1 89 ? 23.325 -13.836 -3.717 1.00 70.56 89 GLU A O 1
ATOM 690 N N . GLU A 1 90 ? 22.061 -15.249 -2.493 1.00 70.00 90 GLU A N 1
ATOM 691 C CA . GLU A 1 90 ?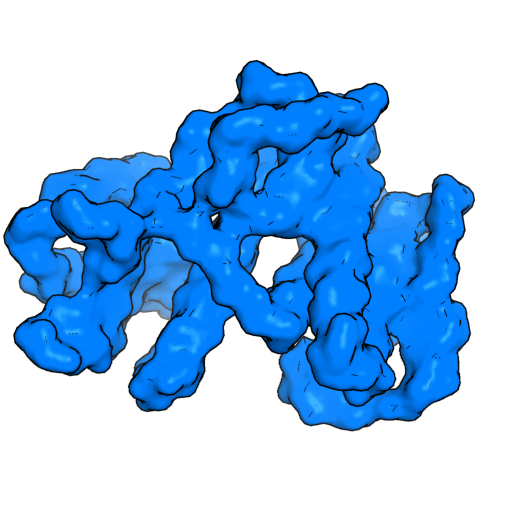 20.889 -15.258 -3.387 1.00 70.00 90 GLU A CA 1
ATOM 692 C C . GLU A 1 90 ? 20.328 -13.838 -3.572 1.00 70.00 90 GLU A C 1
ATOM 694 O O . GLU A 1 90 ? 19.973 -13.419 -4.674 1.00 70.00 90 GLU A O 1
ATOM 699 N N . LEU A 1 91 ? 20.309 -13.060 -2.486 1.00 73.81 91 LEU A N 1
ATOM 700 C CA . LEU A 1 91 ? 19.784 -11.697 -2.455 1.00 73.81 91 LEU A CA 1
ATOM 701 C C . LEU A 1 91 ? 20.765 -10.667 -3.048 1.00 73.81 91 LEU A C 1
ATOM 703 O O . LEU A 1 91 ? 20.348 -9.702 -3.695 1.00 73.81 91 LEU A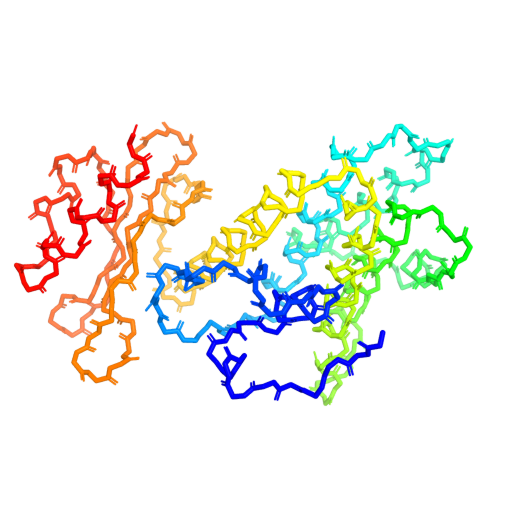 O 1
ATOM 707 N N . HIS A 1 92 ? 22.076 -10.842 -2.866 1.00 69.38 92 HIS A N 1
ATOM 708 C CA . HIS A 1 92 ? 23.086 -9.896 -3.361 1.00 69.38 92 HIS A CA 1
ATOM 709 C C . HIS A 1 92 ? 23.316 -9.977 -4.871 1.00 69.38 92 HIS A C 1
ATOM 711 O O . HIS A 1 92 ? 23.494 -8.938 -5.514 1.00 69.38 92 HIS A O 1
ATOM 717 N N . ALA A 1 93 ? 23.294 -11.178 -5.452 1.00 61.78 93 ALA A N 1
ATOM 718 C CA . ALA A 1 93 ? 23.428 -11.342 -6.899 1.00 61.78 93 ALA A CA 1
ATOM 719 C C . ALA A 1 93 ? 22.242 -10.707 -7.649 1.00 61.78 93 ALA A C 1
ATOM 721 O O . ALA A 1 93 ? 22.424 -10.082 -8.694 1.00 61.78 93 ALA A O 1
ATOM 722 N N . ALA A 1 94 ? 21.045 -10.790 -7.064 1.00 64.50 94 ALA A N 1
ATOM 723 C CA . ALA A 1 94 ? 19.799 -10.367 -7.688 1.00 64.50 94 ALA A CA 1
ATOM 724 C C . ALA A 1 94 ? 19.394 -8.898 -7.407 1.00 64.50 94 ALA A C 1
ATOM 726 O O . ALA A 1 94 ? 18.461 -8.388 -8.016 1.00 64.50 94 ALA A O 1
ATOM 727 N N . SER A 1 95 ? 20.087 -8.168 -6.522 1.00 68.88 95 SER A N 1
ATOM 728 C CA . SER A 1 95 ? 19.664 -6.832 -6.035 1.00 68.88 95 SER A CA 1
ATOM 729 C C . SER A 1 95 ? 20.367 -5.628 -6.671 1.00 68.88 95 SER A C 1
ATOM 731 O O . SER A 1 95 ? 20.223 -4.505 -6.176 1.00 68.88 95 SER A O 1
ATOM 733 N N . LYS A 1 96 ? 21.148 -5.809 -7.745 1.00 79.50 96 LYS A N 1
ATOM 734 C CA . LYS A 1 96 ? 21.862 -4.706 -8.419 1.00 79.50 96 LYS A CA 1
ATOM 735 C C . LYS A 1 96 ? 21.056 -4.174 -9.616 1.00 79.50 96 LYS A C 1
ATOM 737 O O . LYS A 1 96 ? 21.257 -4.658 -10.731 1.00 79.50 96 LYS A O 1
ATOM 742 N N . PRO A 1 97 ? 20.154 -3.188 -9.427 1.00 80.00 97 PRO A N 1
ATOM 743 C CA . PRO A 1 97 ? 19.420 -2.595 -10.535 1.00 80.00 97 PRO A CA 1
ATOM 744 C C . PRO A 1 97 ? 20.355 -1.784 -11.436 1.00 80.00 97 PRO A C 1
ATOM 746 O O . PRO A 1 97 ? 21.239 -1.061 -10.972 1.00 80.00 97 PRO A O 1
ATOM 749 N N . SER A 1 98 ? 20.098 -1.856 -12.733 1.00 83.62 98 SER A N 1
ATOM 750 C CA . SER A 1 98 ? 20.741 -1.082 -13.784 1.00 83.62 98 SER A CA 1
ATOM 751 C C . SER A 1 98 ? 19.723 -0.176 -14.473 1.00 83.62 98 SER A C 1
ATOM 753 O O . SER A 1 98 ? 18.557 -0.527 -14.663 1.00 83.62 98 SER A O 1
ATOM 755 N N . LYS A 1 99 ? 20.178 0.996 -14.932 1.00 79.81 99 LYS A N 1
ATOM 756 C CA . LYS A 1 99 ? 19.373 1.879 -15.796 1.00 79.81 99 LYS A CA 1
ATOM 757 C C . LYS A 1 99 ? 19.078 1.268 -17.172 1.00 79.81 99 LYS A C 1
ATOM 759 O O . LYS A 1 99 ? 18.209 1.772 -17.873 1.00 79.81 99 LYS A O 1
ATOM 764 N N . LYS A 1 100 ? 19.800 0.211 -17.554 1.00 84.56 100 LYS A N 1
ATOM 765 C CA . LYS A 1 100 ? 19.554 -0.555 -18.783 1.00 84.56 100 LYS A CA 1
ATOM 766 C C . LYS A 1 100 ? 18.562 -1.700 -18.584 1.00 84.56 100 LYS A C 1
ATOM 768 O O . LYS A 1 100 ? 18.102 -2.254 -19.571 1.00 84.56 100 LYS A O 1
ATOM 773 N N . ASP A 1 101 ? 18.246 -2.058 -17.336 1.00 87.31 101 ASP A N 1
ATOM 774 C CA . ASP A 1 101 ? 17.241 -3.086 -17.074 1.00 87.31 101 ASP A CA 1
ATOM 775 C C . ASP A 1 101 ? 15.888 -2.625 -17.612 1.00 87.31 101 ASP A C 1
ATOM 777 O O . ASP A 1 101 ? 15.528 -1.451 -17.443 1.00 87.31 101 ASP A O 1
ATOM 781 N N . ALA A 1 102 ? 15.127 -3.564 -18.174 1.00 87.56 102 ALA A N 1
ATOM 782 C CA . ALA A 1 102 ? 13.717 -3.352 -18.455 1.00 87.56 102 ALA A CA 1
ATOM 783 C C . ALA A 1 102 ? 12.993 -2.881 -17.174 1.00 87.56 102 ALA A C 1
ATOM 785 O O . ALA A 1 102 ? 13.367 -3.299 -16.071 1.00 87.56 102 ALA A O 1
ATOM 786 N N . PRO A 1 103 ? 11.961 -2.024 -17.272 1.00 88.38 103 PRO A N 1
ATOM 787 C CA . PRO A 1 103 ? 11.356 -1.401 -16.094 1.00 88.38 103 PRO A CA 1
ATOM 788 C C . PRO A 1 103 ? 10.849 -2.409 -15.050 1.00 88.38 103 PRO A C 1
ATOM 790 O O . PRO A 1 103 ? 11.153 -2.267 -13.868 1.00 88.38 103 PRO A O 1
ATOM 793 N N . ALA A 1 104 ? 10.169 -3.479 -15.476 1.00 90.25 104 ALA A N 1
ATOM 794 C CA . ALA A 1 104 ? 9.705 -4.529 -14.566 1.00 90.25 104 ALA A CA 1
ATOM 795 C C . ALA A 1 104 ? 10.865 -5.285 -13.889 1.00 90.25 104 ALA A C 1
ATOM 797 O O . ALA A 1 104 ? 10.834 -5.512 -12.679 1.00 90.25 104 ALA A O 1
ATOM 798 N N . THR A 1 105 ? 11.930 -5.598 -14.637 1.00 90.38 105 THR A N 1
ATOM 799 C CA . THR A 1 105 ? 13.161 -6.194 -14.092 1.00 90.38 105 THR A CA 1
ATOM 800 C C . THR A 1 105 ? 13.801 -5.278 -13.048 1.00 90.38 105 THR A C 1
ATOM 802 O O . THR A 1 105 ? 14.228 -5.731 -11.988 1.00 90.38 105 THR A O 1
ATOM 805 N N . ARG A 1 106 ? 13.831 -3.965 -13.293 1.00 91.56 106 ARG A N 1
ATOM 806 C CA . ARG A 1 106 ? 14.368 -2.997 -12.330 1.00 91.56 106 ARG A CA 1
ATOM 807 C C . ARG A 1 106 ? 13.570 -2.977 -11.029 1.00 91.56 106 ARG A C 1
ATOM 809 O O . ARG A 1 106 ? 14.174 -2.948 -9.957 1.00 91.56 106 ARG A O 1
ATOM 816 N N . VAL A 1 107 ? 12.241 -2.995 -11.117 1.00 93.75 107 VAL A N 1
ATOM 817 C CA . VAL A 1 107 ? 11.352 -3.003 -9.946 1.00 93.75 107 VAL A CA 1
ATOM 818 C C . VAL A 1 107 ? 11.579 -4.245 -9.096 1.00 93.75 107 VAL A C 1
ATOM 820 O O . VAL A 1 107 ? 11.783 -4.110 -7.893 1.00 93.75 107 VAL A O 1
ATOM 823 N N . VAL A 1 108 ? 11.621 -5.439 -9.697 1.00 93.62 108 VAL A N 1
ATOM 824 C CA . VAL A 1 108 ? 11.805 -6.670 -8.912 1.00 93.62 108 VAL A CA 1
ATOM 825 C C . VAL A 1 108 ? 13.202 -6.751 -8.282 1.00 93.62 108 VAL A C 1
ATOM 827 O O . VAL A 1 108 ? 13.325 -7.136 -7.120 1.00 93.62 108 VAL A O 1
ATOM 830 N N . LYS A 1 109 ? 14.253 -6.271 -8.967 1.00 93.62 109 LYS A N 1
ATOM 831 C CA . LYS A 1 109 ? 15.596 -6.128 -8.371 1.00 93.62 109 LYS A CA 1
ATOM 832 C C . LYS A 1 109 ? 15.589 -5.176 -7.174 1.00 93.62 109 LYS A C 1
ATOM 834 O O . LYS A 1 109 ? 16.260 -5.427 -6.172 1.00 93.62 109 LYS A O 1
ATOM 839 N N . LEU A 1 110 ? 14.827 -4.083 -7.253 1.00 94.56 110 LEU A N 1
ATOM 840 C CA . LEU A 1 110 ? 14.645 -3.161 -6.131 1.00 94.56 110 LEU A CA 1
ATOM 841 C C . LEU A 1 110 ? 13.827 -3.791 -4.997 1.00 94.56 110 LEU A C 1
ATOM 843 O O . LEU A 1 110 ? 14.168 -3.561 -3.843 1.00 94.56 110 LEU A O 1
ATOM 847 N N . ALA A 1 111 ? 12.834 -4.635 -5.283 1.00 94.25 111 ALA A N 1
ATOM 848 C CA . ALA A 1 111 ? 12.104 -5.384 -4.259 1.00 94.25 111 ALA A CA 1
ATOM 849 C C . ALA A 1 111 ? 12.998 -6.396 -3.524 1.00 94.25 111 ALA A C 1
ATOM 851 O O . ALA A 1 111 ? 12.972 -6.459 -2.296 1.00 94.25 111 ALA A O 1
ATOM 852 N N . ILE A 1 112 ? 13.870 -7.114 -4.239 1.00 93.06 112 ILE A N 1
ATOM 853 C CA . ILE A 1 112 ? 14.892 -7.964 -3.608 1.00 93.06 112 ILE A CA 1
ATOM 854 C C . ILE A 1 112 ? 15.867 -7.128 -2.788 1.00 93.06 112 ILE A C 1
ATOM 856 O O . ILE A 1 112 ? 16.226 -7.512 -1.678 1.00 93.06 112 ILE A O 1
ATOM 860 N N . ARG A 1 113 ? 16.274 -5.954 -3.281 1.00 92.19 113 ARG A N 1
ATOM 861 C CA . ARG A 1 113 ? 17.105 -5.042 -2.492 1.00 92.19 113 ARG A CA 1
ATOM 862 C C . ARG A 1 113 ? 16.401 -4.603 -1.207 1.00 92.19 113 ARG A C 1
ATOM 864 O O . ARG A 1 113 ? 17.044 -4.545 -0.163 1.00 92.19 113 ARG A O 1
ATOM 871 N N . THR A 1 114 ? 15.098 -4.339 -1.259 1.00 92.62 114 THR A N 1
ATOM 872 C CA . THR A 1 114 ? 14.276 -4.068 -0.073 1.00 92.62 114 THR A CA 1
ATOM 873 C C . THR A 1 114 ? 14.297 -5.258 0.890 1.00 92.62 114 THR A C 1
ATOM 875 O O . THR A 1 114 ? 14.504 -5.051 2.083 1.00 92.62 114 THR A O 1
ATOM 878 N N . ALA A 1 115 ? 14.174 -6.492 0.389 1.00 92.38 115 ALA A N 1
ATOM 879 C CA . ALA A 1 115 ? 14.242 -7.718 1.192 1.00 92.38 115 ALA A CA 1
ATOM 880 C C . ALA A 1 115 ? 15.621 -7.921 1.846 1.00 92.38 115 ALA A C 1
ATOM 882 O O . ALA A 1 115 ? 15.715 -8.166 3.048 1.00 92.38 115 ALA A O 1
ATOM 883 N N . ALA A 1 116 ? 16.700 -7.739 1.082 1.00 90.25 116 ALA A N 1
ATOM 884 C CA . ALA A 1 116 ? 18.071 -7.797 1.581 1.00 90.25 116 ALA A CA 1
ATOM 885 C C . ALA A 1 116 ? 18.312 -6.746 2.672 1.00 90.25 116 ALA A C 1
ATOM 887 O O . ALA A 1 116 ? 18.871 -7.045 3.726 1.00 90.25 116 ALA A O 1
ATOM 888 N N . ASN A 1 117 ? 17.837 -5.518 2.449 1.00 90.44 117 ASN A N 1
ATOM 889 C CA . ASN A 1 117 ? 17.949 -4.453 3.434 1.00 90.44 117 ASN A CA 1
ATOM 890 C C . ASN A 1 117 ? 17.130 -4.764 4.693 1.00 90.44 117 ASN A C 1
ATOM 892 O O . ASN A 1 117 ? 17.601 -4.497 5.792 1.00 90.44 117 ASN A O 1
ATOM 896 N N . TYR A 1 118 ? 15.940 -5.347 4.548 1.00 90.62 118 TYR A N 1
ATOM 897 C CA . TYR A 1 118 ? 15.097 -5.738 5.674 1.00 90.62 118 TYR A CA 1
ATOM 898 C C . TYR A 1 118 ? 15.775 -6.782 6.572 1.00 90.62 118 TYR A C 1
ATOM 900 O O . TYR A 1 118 ? 15.737 -6.638 7.791 1.00 90.62 118 TYR A O 1
ATOM 908 N N . LEU A 1 119 ? 16.428 -7.789 5.981 1.00 89.31 119 LEU A N 1
ATOM 909 C CA . LEU A 1 119 ? 17.093 -8.858 6.732 1.00 89.31 119 LEU A CA 1
ATOM 910 C C . LEU A 1 119 ? 18.449 -8.450 7.316 1.00 89.31 119 LEU A C 1
ATOM 912 O O . LEU A 1 119 ? 18.782 -8.861 8.424 1.00 89.31 119 LEU A O 1
ATOM 916 N N . TYR A 1 120 ? 19.245 -7.676 6.572 1.00 87.44 120 TYR A N 1
ATOM 917 C CA . TYR A 1 120 ? 20.673 -7.518 6.875 1.00 87.44 120 TYR A CA 1
ATOM 918 C C . TYR A 1 120 ? 21.119 -6.084 7.149 1.00 87.44 120 TYR A C 1
ATOM 920 O O . TYR A 1 120 ? 22.266 -5.882 7.550 1.00 87.44 120 TYR A O 1
ATOM 928 N N . SER A 1 121 ? 20.270 -5.069 6.941 1.00 84.69 121 SER A N 1
ATOM 929 C CA . SER A 1 121 ? 20.683 -3.704 7.284 1.00 84.69 121 SER A CA 1
ATOM 930 C C . SER A 1 121 ? 20.788 -3.552 8.801 1.00 84.69 121 SER A C 1
ATOM 932 O O . SER A 1 121 ? 19.856 -3.918 9.523 1.00 84.69 121 SER A O 1
ATOM 934 N N . PRO A 1 122 ? 21.877 -2.954 9.314 1.00 81.69 122 PRO A N 1
ATOM 935 C CA . PRO A 1 122 ? 21.979 -2.644 10.732 1.00 81.69 122 PRO A CA 1
ATOM 936 C C . PRO A 1 122 ? 20.855 -1.686 11.148 1.00 81.69 122 PRO A C 1
ATOM 938 O O . PRO A 1 122 ? 20.341 -0.913 10.336 1.00 81.69 122 PRO A O 1
ATOM 941 N N . ALA A 1 123 ? 20.493 -1.678 12.434 1.00 70.94 123 ALA A N 1
ATOM 942 C CA . ALA A 1 123 ? 19.369 -0.885 12.944 1.00 70.94 123 ALA A CA 1
ATOM 943 C C . ALA A 1 123 ? 19.461 0.627 12.625 1.00 70.94 123 ALA A C 1
ATOM 945 O O . ALA A 1 123 ? 18.430 1.282 12.487 1.00 70.94 123 ALA A O 1
ATOM 946 N N . GLY A 1 124 ? 20.674 1.167 12.443 1.00 67.25 124 GLY A N 1
ATOM 947 C CA . GLY A 1 124 ? 20.915 2.557 12.030 1.00 67.25 124 GLY A CA 1
ATOM 948 C C . GLY A 1 124 ? 20.734 2.849 10.531 1.00 67.25 124 GLY A C 1
ATOM 949 O O . GLY A 1 124 ? 20.702 4.012 10.148 1.00 67.25 124 GLY A O 1
ATOM 950 N N . ALA A 1 125 ? 20.581 1.826 9.683 1.00 71.50 125 ALA A N 1
ATOM 951 C CA . ALA A 1 125 ? 20.434 1.939 8.226 1.00 71.50 125 ALA A CA 1
ATOM 952 C C . ALA A 1 125 ? 19.021 1.562 7.735 1.00 71.50 125 ALA A C 1
ATOM 954 O O . ALA A 1 125 ? 18.817 1.237 6.568 1.00 71.50 125 ALA A O 1
ATOM 955 N N . ARG A 1 126 ? 18.012 1.612 8.617 1.00 61.34 126 ARG A N 1
ATOM 956 C CA . ARG A 1 126 ? 16.615 1.255 8.290 1.00 61.34 126 ARG A CA 1
ATOM 957 C C . ARG A 1 126 ? 15.998 2.107 7.173 1.00 61.34 126 ARG A C 1
ATOM 959 O O . ARG A 1 126 ? 15.048 1.667 6.533 1.00 61.34 126 ARG A O 1
ATOM 966 N N . ASN A 1 127 ? 16.550 3.290 6.893 1.00 80.62 127 ASN A N 1
ATOM 967 C CA . ASN A 1 127 ? 16.163 4.106 5.738 1.00 80.62 127 ASN A CA 1
ATOM 968 C C . ASN A 1 127 ? 16.441 3.414 4.390 1.00 80.62 127 ASN A C 1
ATOM 970 O O . ASN A 1 127 ? 15.763 3.718 3.414 1.00 80.62 127 ASN A O 1
ATOM 974 N N . ALA A 1 128 ? 17.382 2.466 4.334 1.00 83.50 128 ALA A N 1
ATOM 975 C CA . ALA A 1 128 ? 17.742 1.758 3.111 1.00 83.50 128 ALA A CA 1
ATOM 976 C C . ALA A 1 128 ? 16.587 0.909 2.551 1.00 83.50 128 ALA A C 1
ATOM 978 O O . ALA A 1 128 ? 16.465 0.781 1.331 1.00 83.50 128 ALA A O 1
ATOM 979 N N . VAL A 1 129 ? 15.724 0.360 3.418 1.00 86.44 129 VAL A N 1
ATOM 980 C CA . VAL A 1 129 ? 14.490 -0.345 3.016 1.00 86.44 129 VAL A CA 1
ATOM 981 C C . VAL A 1 129 ? 13.571 0.629 2.278 1.00 86.44 129 VAL A C 1
ATOM 983 O O . VAL A 1 129 ? 13.245 0.401 1.114 1.00 86.44 129 VAL A O 1
ATOM 986 N N . GLY A 1 130 ? 13.249 1.757 2.919 1.00 89.62 130 GLY A N 1
ATOM 987 C CA . GLY A 1 130 ? 12.393 2.804 2.358 1.00 89.62 130 GLY A CA 1
ATOM 988 C C . GLY A 1 130 ? 12.913 3.336 1.026 1.00 89.62 130 GLY A C 1
ATOM 989 O O . GLY A 1 130 ? 12.183 3.352 0.042 1.00 89.62 130 GLY A O 1
ATOM 990 N N . THR A 1 131 ? 14.205 3.661 0.939 1.00 92.25 131 THR A N 1
ATOM 991 C CA . THR A 1 131 ? 14.808 4.181 -0.298 1.00 92.25 131 THR A CA 1
ATOM 992 C C . THR A 1 131 ? 14.707 3.202 -1.472 1.00 92.25 131 THR A C 1
ATOM 994 O O . THR A 1 131 ? 14.539 3.629 -2.614 1.00 92.25 131 THR A O 1
ATOM 997 N N . ALA A 1 132 ? 14.816 1.891 -1.238 1.00 93.12 132 ALA A N 1
ATOM 998 C CA . ALA A 1 132 ? 14.708 0.908 -2.314 1.00 93.12 132 ALA A CA 1
ATOM 999 C C . ALA A 1 132 ? 13.280 0.841 -2.884 1.00 93.12 132 ALA A C 1
ATOM 1001 O O . ALA A 1 132 ? 13.117 0.915 -4.104 1.00 93.12 132 ALA A O 1
ATOM 1002 N N . VAL A 1 133 ? 12.256 0.789 -2.025 1.00 95.38 133 VAL A N 1
ATOM 1003 C CA . VAL A 1 133 ? 10.849 0.768 -2.464 1.00 95.38 133 VAL A CA 1
ATOM 1004 C C . VAL A 1 133 ? 10.388 2.112 -3.044 1.00 95.38 133 VAL A C 1
ATOM 1006 O O . VAL A 1 133 ? 9.682 2.126 -4.047 1.00 95.38 133 VAL A O 1
ATOM 1009 N N . GLU A 1 134 ? 10.857 3.240 -2.504 1.00 95.75 134 GLU A N 1
ATOM 1010 C CA . GLU A 1 134 ? 10.646 4.584 -3.064 1.00 95.75 134 GLU A CA 1
ATOM 1011 C C . GLU A 1 134 ? 11.166 4.675 -4.508 1.00 95.75 134 GLU A C 1
ATOM 1013 O O . GLU A 1 134 ? 10.457 5.115 -5.416 1.00 95.75 134 GLU A O 1
ATOM 1018 N N . ASN A 1 135 ? 12.393 4.199 -4.746 1.00 94.75 135 ASN A N 1
ATOM 1019 C CA . ASN A 1 135 ? 12.973 4.160 -6.088 1.00 94.75 135 ASN A CA 1
ATOM 1020 C C . ASN A 1 135 ? 12.229 3.189 -7.013 1.00 94.75 135 ASN A C 1
ATOM 1022 O O . ASN A 1 135 ? 12.115 3.466 -8.207 1.00 94.75 135 ASN A O 1
ATOM 1026 N N . ALA A 1 136 ? 11.734 2.064 -6.487 1.00 95.12 136 ALA A N 1
ATOM 1027 C CA . ALA A 1 136 ? 10.954 1.113 -7.272 1.00 95.12 136 ALA A CA 1
ATOM 1028 C C . ALA A 1 136 ? 9.676 1.783 -7.780 1.00 95.12 136 ALA A C 1
ATOM 1030 O O . ALA A 1 136 ? 9.429 1.782 -8.988 1.00 95.12 136 ALA A O 1
ATOM 1031 N N . ALA A 1 137 ? 8.941 2.437 -6.876 1.00 96.75 137 ALA A N 1
ATOM 1032 C CA . ALA A 1 137 ? 7.695 3.116 -7.194 1.00 96.75 137 ALA A CA 1
ATOM 1033 C C . ALA A 1 137 ? 7.890 4.264 -8.198 1.00 96.75 137 ALA A C 1
ATOM 1035 O O . ALA A 1 137 ? 7.096 4.416 -9.126 1.00 96.75 137 ALA A O 1
ATOM 1036 N N . ALA A 1 138 ? 8.970 5.036 -8.061 1.00 96.06 138 ALA A N 1
ATOM 1037 C CA . ALA A 1 138 ? 9.302 6.115 -8.990 1.00 96.06 138 ALA A CA 1
ATOM 1038 C C . ALA A 1 138 ? 9.722 5.605 -10.379 1.00 96.06 138 ALA A C 1
ATOM 1040 O O . ALA A 1 138 ? 9.368 6.192 -11.398 1.00 96.06 138 ALA A O 1
ATOM 1041 N N . SER A 1 139 ? 10.457 4.490 -10.449 1.00 93.44 139 SER A N 1
ATOM 1042 C CA . SER A 1 139 ? 11.091 4.034 -11.695 1.00 93.44 139 SER A CA 1
ATOM 1043 C C . SER A 1 139 ? 10.127 3.646 -12.823 1.00 93.44 139 SER A C 1
ATOM 1045 O O . SER A 1 139 ? 10.538 3.604 -13.982 1.00 93.44 139 SER A O 1
ATOM 1047 N N . VAL A 1 140 ? 8.869 3.362 -12.487 1.00 93.00 140 VAL A N 1
ATOM 1048 C CA . VAL A 1 140 ? 7.819 2.929 -13.421 1.00 93.00 140 VAL A CA 1
ATOM 1049 C C . VAL A 1 140 ? 7.085 4.116 -14.041 1.00 93.00 140 VAL A C 1
ATOM 1051 O O . VAL A 1 140 ? 6.587 4.017 -15.161 1.00 93.00 140 VAL A O 1
ATOM 1054 N N . VAL A 1 141 ? 7.047 5.251 -13.339 1.00 95.19 141 VAL A N 1
ATOM 1055 C CA . VAL A 1 141 ? 6.233 6.413 -13.707 1.00 95.19 141 VAL A CA 1
ATOM 1056 C C . VAL A 1 141 ? 6.550 6.948 -15.109 1.00 95.19 141 VAL A C 1
ATOM 1058 O O . VAL A 1 141 ? 5.600 7.119 -15.869 1.00 95.19 141 VAL A O 1
ATOM 1061 N N . PRO A 1 142 ? 7.820 7.129 -15.533 1.00 93.19 142 PRO A N 1
ATOM 1062 C CA . PRO A 1 142 ? 8.111 7.608 -16.888 1.00 93.19 142 PRO A CA 1
ATOM 1063 C C . PRO A 1 142 ? 7.538 6.704 -17.990 1.00 93.19 142 PRO A C 1
ATOM 1065 O O . PRO A 1 142 ? 7.024 7.190 -18.990 1.00 93.19 142 PRO A O 1
ATOM 1068 N N . VAL A 1 143 ? 7.552 5.387 -17.773 1.00 92.44 143 VAL A N 1
ATOM 1069 C CA . VAL A 1 143 ? 7.069 4.389 -18.742 1.00 92.44 143 VAL A CA 1
ATOM 1070 C C . VAL A 1 143 ? 5.548 4.423 -18.854 1.00 92.44 143 VAL A C 1
ATOM 1072 O O . VAL A 1 143 ? 4.993 4.302 -19.941 1.00 92.44 143 VAL A O 1
ATOM 1075 N N . LEU A 1 144 ? 4.850 4.591 -17.729 1.00 93.56 144 LEU A N 1
ATOM 1076 C CA . LEU A 1 144 ? 3.394 4.740 -17.735 1.00 93.56 144 LEU A CA 1
ATOM 1077 C C . LEU A 1 144 ? 2.972 6.099 -18.303 1.00 93.56 144 LEU A C 1
ATOM 1079 O O . LEU A 1 144 ? 1.967 6.174 -19.003 1.00 93.56 144 LEU A O 1
ATOM 1083 N N . ALA A 1 145 ? 3.760 7.150 -18.069 1.00 92.19 145 ALA A N 1
ATOM 1084 C CA . ALA A 1 145 ? 3.512 8.474 -18.630 1.00 92.19 145 ALA A CA 1
ATOM 1085 C C . ALA A 1 145 ? 3.530 8.468 -20.164 1.00 92.19 145 ALA A C 1
ATOM 1087 O O . ALA A 1 145 ? 2.669 9.090 -20.782 1.00 92.19 145 ALA A O 1
ATOM 1088 N N . GLU A 1 146 ? 4.457 7.720 -20.771 1.00 92.31 146 GLU A N 1
ATOM 1089 C CA . GLU A 1 146 ? 4.525 7.522 -22.226 1.00 92.31 146 GLU A CA 1
ATOM 1090 C C . GLU A 1 146 ? 3.312 6.762 -22.783 1.00 92.31 146 GLU A C 1
ATOM 1092 O O . GLU A 1 146 ? 2.916 6.978 -23.927 1.00 92.31 146 GLU A O 1
ATOM 1097 N N . ARG A 1 147 ? 2.698 5.888 -21.978 1.00 90.88 147 ARG A N 1
ATOM 1098 C CA . ARG A 1 147 ? 1.520 5.099 -22.373 1.00 90.88 147 ARG A CA 1
ATOM 1099 C C . ARG A 1 147 ? 0.211 5.862 -22.244 1.00 90.88 147 ARG A C 1
ATOM 1101 O O . ARG A 1 147 ? -0.726 5.598 -22.993 1.00 90.88 147 ARG A O 1
ATOM 1108 N N . GLY A 1 148 ? 0.146 6.803 -21.310 1.00 91.12 148 GLY A N 1
ATOM 1109 C CA . GLY A 1 148 ? -0.960 7.738 -21.187 1.00 91.12 148 GLY A CA 1
ATOM 1110 C C . GLY A 1 148 ? -1.411 7.979 -19.753 1.00 91.12 148 GLY A C 1
ATOM 1111 O O . GLY A 1 148 ? -1.123 7.231 -18.821 1.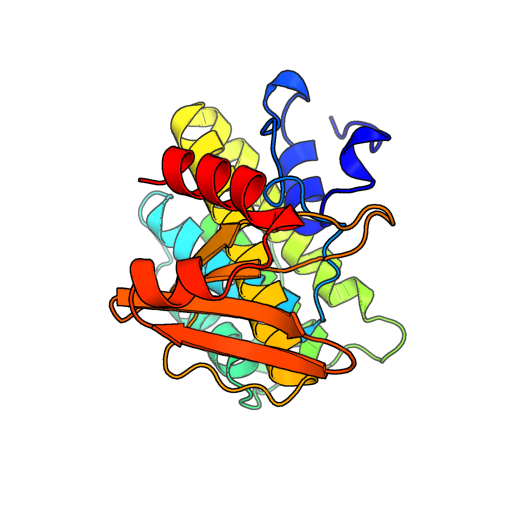00 91.12 148 GLY A O 1
ATOM 1112 N N . VAL A 1 149 ? -2.189 9.049 -19.600 1.00 90.31 149 VAL A N 1
ATOM 1113 C CA . VAL A 1 149 ? -2.670 9.542 -18.301 1.00 90.31 149 VAL A CA 1
ATOM 1114 C C . VAL A 1 149 ? -3.496 8.492 -17.553 1.00 90.31 149 VAL A C 1
ATOM 1116 O O . VAL A 1 149 ? -3.316 8.323 -16.356 1.00 90.31 149 VAL A O 1
ATOM 1119 N N . ALA A 1 150 ? -4.334 7.720 -18.249 1.00 91.12 150 ALA A N 1
ATOM 1120 C CA . ALA A 1 150 ? -5.175 6.710 -17.607 1.00 91.12 150 ALA A CA 1
ATOM 1121 C C . ALA A 1 150 ? -4.369 5.583 -16.926 1.00 91.12 150 ALA A C 1
ATOM 1123 O O . ALA A 1 150 ? -4.778 5.079 -15.879 1.00 91.12 150 ALA A O 1
ATOM 1124 N N . ASP A 1 151 ? -3.227 5.184 -17.498 1.00 91.81 151 ASP A N 1
ATOM 1125 C CA . ASP A 1 151 ? -2.348 4.172 -16.899 1.00 91.81 151 ASP A CA 1
ATOM 1126 C C . ASP A 1 151 ? -1.608 4.738 -15.671 1.00 91.81 151 ASP A C 1
ATOM 1128 O O . ASP A 1 151 ? -1.450 4.032 -14.673 1.00 91.81 151 ASP A O 1
ATOM 1132 N N . LEU A 1 152 ? -1.215 6.018 -15.708 1.00 92.75 152 LEU A N 1
ATOM 1133 C CA . LEU A 1 152 ? -0.647 6.725 -14.554 1.00 92.75 152 LEU A CA 1
ATOM 1134 C C . LEU A 1 152 ? -1.645 6.861 -13.403 1.00 92.75 152 LEU A C 1
ATOM 1136 O O . LEU A 1 152 ? -1.310 6.529 -12.268 1.00 92.75 152 LEU A O 1
ATOM 1140 N N . ASP A 1 153 ? -2.861 7.322 -13.689 1.00 92.25 153 ASP A N 1
ATOM 1141 C CA . ASP A 1 153 ? -3.892 7.533 -12.672 1.00 92.25 153 ASP A CA 1
ATOM 1142 C C . ASP A 1 153 ? -4.254 6.208 -11.994 1.00 92.25 153 ASP A C 1
ATOM 1144 O O . ASP A 1 153 ? -4.321 6.127 -10.765 1.00 92.25 153 ASP A O 1
ATOM 1148 N N . ARG A 1 154 ? -4.389 5.134 -12.787 1.00 92.50 154 ARG A N 1
ATOM 1149 C CA . ARG A 1 154 ? -4.599 3.777 -12.267 1.00 92.50 154 ARG A CA 1
ATOM 1150 C C . ARG A 1 154 ? -3.455 3.341 -11.354 1.00 92.50 154 ARG A C 1
ATOM 1152 O O . ARG A 1 154 ? -3.712 2.755 -10.306 1.00 92.50 154 ARG A O 1
ATOM 1159 N N . TYR A 1 155 ? -2.212 3.617 -11.739 1.00 95.31 155 TYR A N 1
ATOM 1160 C CA . TYR A 1 155 ? -1.042 3.254 -10.947 1.00 95.31 155 TYR A CA 1
ATOM 1161 C C . TYR A 1 155 ? -0.959 4.026 -9.628 1.00 95.31 155 TYR A C 1
ATOM 1163 O O . TYR A 1 155 ? -0.714 3.416 -8.589 1.00 95.31 155 TYR A O 1
ATOM 1171 N N . PHE A 1 156 ? -1.196 5.340 -9.636 1.00 95.25 156 PHE A N 1
ATOM 1172 C CA . PHE A 1 156 ? -1.191 6.128 -8.403 1.00 95.25 156 PHE A CA 1
ATOM 1173 C C . PHE A 1 156 ? -2.325 5.728 -7.463 1.00 95.25 156 PHE A C 1
ATOM 1175 O O . PHE A 1 156 ? -2.076 5.596 -6.267 1.00 95.25 156 PHE A O 1
ATOM 1182 N N . ALA A 1 157 ? -3.527 5.479 -7.990 1.00 93.31 157 ALA A N 1
ATOM 1183 C CA . ALA A 1 157 ? -4.644 4.979 -7.194 1.00 93.31 157 ALA A CA 1
ATOM 1184 C C . ALA A 1 157 ? -4.322 3.614 -6.568 1.00 93.3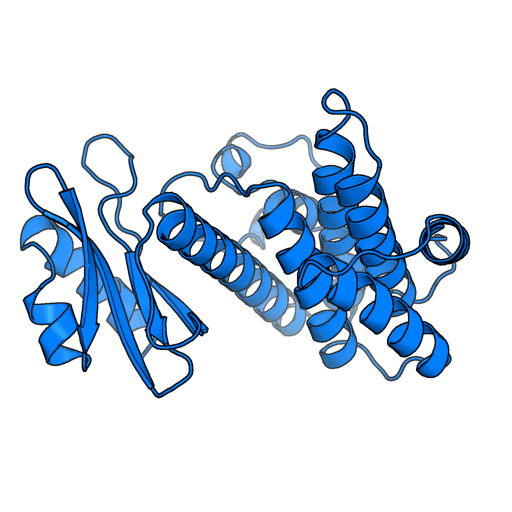1 157 ALA A C 1
ATOM 1186 O O . ALA A 1 157 ? -4.500 3.431 -5.367 1.00 93.31 157 ALA A O 1
ATOM 1187 N N . TRP A 1 158 ? -3.777 2.682 -7.358 1.00 95.56 158 TRP A N 1
ATOM 1188 C CA . TRP A 1 158 ? -3.350 1.375 -6.857 1.00 95.56 158 TRP A CA 1
ATOM 1189 C C . TRP A 1 158 ? -2.263 1.495 -5.779 1.00 95.56 158 TRP A C 1
ATOM 1191 O O . TRP A 1 158 ? -2.352 0.837 -4.746 1.00 95.56 158 TRP A O 1
ATOM 1201 N N .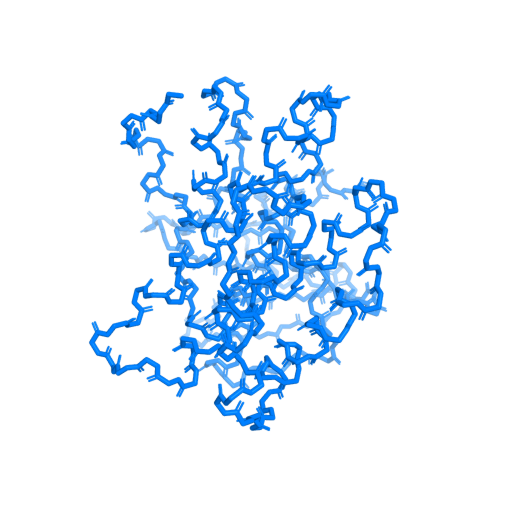 LEU A 1 159 ? -1.250 2.340 -5.993 1.00 96.62 159 LEU A N 1
ATOM 1202 C CA . LEU A 1 159 ? -0.137 2.494 -5.055 1.00 96.62 159 LEU A CA 1
ATOM 1203 C C . LEU A 1 159 ? -0.608 3.095 -3.725 1.00 96.62 159 LEU A C 1
ATOM 1205 O O . LEU A 1 159 ? -0.165 2.659 -2.664 1.00 96.62 159 LEU A O 1
ATOM 1209 N N . ASP A 1 160 ? -1.499 4.084 -3.782 1.00 95.38 160 ASP A N 1
ATOM 1210 C CA . ASP A 1 160 ? -2.109 4.693 -2.600 1.00 95.38 160 ASP A CA 1
ATOM 1211 C C . ASP A 1 160 ? -2.956 3.667 -1.825 1.00 95.38 160 ASP A C 1
ATOM 1213 O O . ASP A 1 160 ? -2.779 3.495 -0.616 1.00 95.38 160 ASP A O 1
ATOM 1217 N N . ASP A 1 161 ? -3.797 2.905 -2.534 1.00 94.38 161 ASP A N 1
ATOM 1218 C CA . ASP A 1 161 ? -4.605 1.823 -1.961 1.00 94.38 161 ASP A CA 1
ATOM 1219 C C . ASP A 1 161 ? -3.734 0.741 -1.301 1.00 94.38 161 ASP A C 1
ATOM 1221 O O . ASP A 1 161 ? -4.022 0.304 -0.183 1.00 94.38 161 ASP A O 1
ATOM 1225 N N . GLU A 1 162 ? -2.638 0.341 -1.947 1.00 96.88 162 GLU A N 1
ATOM 1226 C CA . GLU A 1 162 ? -1.697 -0.650 -1.424 1.00 96.88 162 GLU A CA 1
ATOM 1227 C C . GLU A 1 162 ? -0.993 -0.151 -0.154 1.00 96.88 162 GLU A C 1
ATOM 1229 O O . GLU A 1 162 ? -0.900 -0.881 0.834 1.00 96.88 162 GLU A O 1
ATOM 1234 N N . ILE A 1 163 ? -0.553 1.110 -0.128 1.00 96.38 163 ILE A N 1
ATOM 1235 C CA . ILE A 1 163 ? 0.038 1.727 1.069 1.00 96.38 163 ILE A CA 1
ATOM 1236 C C . ILE A 1 163 ? -0.969 1.724 2.224 1.00 96.38 163 ILE A C 1
ATOM 1238 O O . ILE A 1 163 ? -0.627 1.305 3.333 1.00 96.38 163 ILE A O 1
ATOM 1242 N N . MET A 1 164 ? -2.212 2.147 1.977 1.00 95.19 164 MET A N 1
ATOM 1243 C CA . MET A 1 164 ? -3.260 2.164 3.001 1.00 95.19 164 MET A CA 1
ATOM 1244 C C . MET A 1 164 ? -3.598 0.763 3.513 1.00 95.19 164 MET A C 1
ATOM 1246 O O . MET A 1 164 ? -3.801 0.578 4.715 1.00 95.19 164 MET A O 1
ATOM 1250 N N . ARG A 1 165 ? -3.636 -0.230 2.621 1.00 95.75 165 ARG A N 1
ATOM 1251 C CA . ARG A 1 165 ? -3.885 -1.633 2.960 1.00 95.75 165 ARG A CA 1
ATOM 1252 C C . ARG A 1 165 ? -2.802 -2.188 3.884 1.00 95.75 165 ARG A C 1
ATOM 1254 O O . ARG A 1 165 ? -3.125 -2.828 4.887 1.00 95.75 165 ARG A O 1
ATOM 1261 N N . GLN A 1 166 ? -1.532 -1.926 3.578 1.00 95.75 166 GLN A N 1
ATOM 1262 C CA . GLN A 1 166 ? -0.400 -2.390 4.389 1.00 95.75 166 GLN A CA 1
ATOM 1263 C C . GLN A 1 166 ? -0.287 -1.659 5.728 1.00 95.75 166 GLN A C 1
ATOM 1265 O O . GLN A 1 166 ? 0.110 -2.265 6.723 1.00 95.75 166 GLN A O 1
ATOM 1270 N N . ASP A 1 167 ? -0.653 -0.378 5.764 1.00 94.88 167 ASP A N 1
ATOM 1271 C CA . ASP A 1 167 ? -0.756 0.399 6.999 1.00 94.88 167 ASP A CA 1
ATOM 1272 C C . ASP A 1 167 ? -1.815 -0.188 7.935 1.00 94.88 167 ASP A C 1
ATOM 1274 O O . ASP A 1 167 ? -1.503 -0.556 9.065 1.00 94.88 167 ASP A O 1
ATOM 1278 N N . LEU A 1 168 ? -3.047 -0.373 7.446 1.00 95.12 168 LEU A N 1
ATOM 1279 C CA . LEU A 1 168 ? -4.124 -0.925 8.267 1.00 95.12 168 LEU A CA 1
ATOM 1280 C C . LEU A 1 168 ? -3.804 -2.354 8.730 1.00 95.12 168 LEU A C 1
ATOM 1282 O O . LEU A 1 168 ? -4.013 -2.674 9.895 1.00 95.12 168 LEU A O 1
ATOM 1286 N N . THR A 1 169 ? -3.227 -3.187 7.859 1.00 95.12 169 THR A N 1
ATOM 1287 C CA . THR A 1 169 ? -2.784 -4.544 8.227 1.00 95.12 169 THR A CA 1
ATOM 1288 C C . THR A 1 169 ? -1.777 -4.515 9.382 1.00 95.12 169 THR A C 1
ATOM 1290 O O . THR A 1 169 ? -1.907 -5.285 10.333 1.00 95.12 169 THR A O 1
ATOM 1293 N N . ALA A 1 170 ? -0.791 -3.613 9.330 1.00 92.69 170 ALA A N 1
ATOM 1294 C CA . ALA A 1 170 ? 0.199 -3.467 10.394 1.00 92.69 170 ALA A CA 1
ATOM 1295 C C . ALA A 1 170 ? -0.422 -2.944 11.692 1.00 92.69 170 ALA A C 1
ATOM 1297 O O . ALA A 1 170 ? -0.138 -3.479 12.758 1.00 92.69 170 ALA A O 1
ATOM 1298 N N . VAL A 1 171 ? -1.320 -1.961 11.605 1.00 92.81 171 VAL A N 1
ATOM 1299 C CA . VAL A 1 171 ? -2.031 -1.422 12.771 1.00 92.81 171 VAL A CA 1
ATOM 1300 C C . VAL A 1 171 ? -2.857 -2.500 13.471 1.00 92.81 171 VAL A C 1
ATOM 1302 O O . VAL A 1 171 ? -2.842 -2.566 14.698 1.00 92.81 171 VAL A O 1
ATOM 1305 N N . LEU A 1 172 ? -3.555 -3.362 12.724 1.00 94.88 172 LEU A N 1
ATOM 1306 C CA . LEU A 1 172 ? -4.287 -4.482 13.319 1.00 94.88 172 LEU A CA 1
ATOM 1307 C C . LEU A 1 172 ? -3.335 -5.459 14.019 1.00 94.88 172 LEU A C 1
ATOM 1309 O O . LEU A 1 172 ? -3.586 -5.828 15.166 1.00 94.88 172 LEU A O 1
ATOM 1313 N N . ALA A 1 173 ? -2.217 -5.810 13.377 1.00 92.38 173 ALA A N 1
ATOM 1314 C CA . ALA A 1 173 ? -1.214 -6.702 13.955 1.00 92.38 173 ALA A CA 1
ATOM 1315 C C . ALA A 1 173 ? -0.590 -6.135 15.245 1.00 92.38 173 ALA A C 1
ATOM 1317 O O . ALA A 1 173 ? -0.536 -6.840 16.250 1.00 92.38 173 ALA A O 1
ATOM 1318 N N . ASP A 1 174 ? -0.197 -4.857 15.251 1.00 92.00 174 ASP A N 1
ATOM 1319 C CA . ASP A 1 174 ? 0.383 -4.166 16.414 1.00 92.00 174 ASP A CA 1
ATOM 1320 C C . ASP A 1 174 ? -0.595 -4.074 17.597 1.00 92.00 174 ASP A C 1
ATOM 1322 O O . ASP A 1 174 ? -0.191 -3.932 18.752 1.00 92.00 174 ASP A O 1
ATOM 1326 N N . ARG A 1 175 ? -1.900 -4.126 17.313 1.00 92.25 175 ARG A N 1
ATOM 1327 C CA . ARG A 1 175 ? -2.980 -4.111 18.308 1.00 92.25 175 ARG A CA 1
ATOM 1328 C C . ARG A 1 175 ? -3.471 -5.507 18.686 1.00 92.25 175 ARG A C 1
ATOM 1330 O O . ARG A 1 175 ? -4.422 -5.599 19.459 1.00 92.25 175 ARG A O 1
ATOM 1337 N N . GLU A 1 176 ? -2.863 -6.558 18.137 1.00 94.94 176 GLU A N 1
ATOM 1338 C CA . GLU A 1 176 ? -3.294 -7.954 18.286 1.00 94.94 176 GLU A CA 1
ATOM 1339 C C . GLU A 1 176 ? -4.759 -8.186 17.861 1.00 94.94 176 GLU A C 1
ATOM 1341 O O . GLU A 1 176 ? -5.430 -9.111 18.324 1.00 94.94 176 GLU A O 1
ATOM 1346 N N . LEU A 1 177 ? -5.264 -7.351 16.950 1.00 95.44 177 LEU A N 1
ATOM 1347 C CA . LEU A 1 177 ? -6.591 -7.477 16.360 1.00 95.44 177 LEU A CA 1
ATOM 1348 C C . LEU A 1 177 ? -6.506 -8.388 15.136 1.00 95.44 177 LEU A C 1
ATOM 1350 O O . LEU A 1 177 ? -5.614 -8.253 14.297 1.00 95.44 177 LEU A O 1
ATOM 1354 N N . ARG A 1 178 ? -7.440 -9.333 15.031 1.00 91.12 178 ARG A N 1
ATOM 1355 C CA . ARG A 1 178 ? -7.450 -10.329 13.958 1.00 91.12 178 ARG A CA 1
ATOM 1356 C C . ARG A 1 178 ? -8.583 -10.049 12.991 1.00 91.12 178 ARG A C 1
ATOM 1358 O O . ARG A 1 178 ? -9.739 -10.010 13.397 1.00 91.12 178 ARG A O 1
ATOM 1365 N N . SER A 1 179 ? -8.215 -9.905 11.726 1.00 93.50 179 SER A N 1
ATOM 1366 C CA . SER A 1 179 ? -9.154 -9.918 10.613 1.00 93.50 179 SER A CA 1
ATOM 1367 C C . SER A 1 179 ? -9.401 -11.362 10.175 1.00 93.50 179 SER A C 1
ATOM 1369 O O . SER A 1 179 ? -8.448 -12.145 10.125 1.00 93.50 179 SER A O 1
ATOM 1371 N N . SER A 1 180 ? -10.647 -11.732 9.877 1.00 93.06 180 SER A N 1
ATOM 1372 C CA . SER A 1 180 ? -10.991 -13.080 9.391 1.00 93.06 180 SER A CA 1
ATOM 1373 C C . SER A 1 180 ? -10.487 -13.328 7.968 1.00 93.06 180 SER A C 1
ATOM 1375 O O . SER A 1 180 ? -10.147 -14.454 7.614 1.00 93.06 180 SER A O 1
ATOM 1377 N N . SER A 1 181 ? -10.379 -12.257 7.182 1.00 94.75 181 SER A N 1
ATOM 1378 C CA . SER A 1 181 ? -9.903 -12.245 5.801 1.00 94.75 181 SER A CA 1
ATOM 1379 C C . SER A 1 181 ? -8.830 -11.171 5.623 1.00 94.75 181 SER A C 1
ATOM 1381 O O . SER A 1 181 ? -8.741 -10.210 6.387 1.00 94.75 181 SER A O 1
ATOM 1383 N N . SER A 1 182 ? -8.032 -11.280 4.561 1.00 94.19 182 SER A N 1
ATOM 1384 C CA . SER A 1 182 ? -7.146 -10.185 4.157 1.00 94.19 182 SER A CA 1
ATOM 1385 C C . SER A 1 182 ? -7.948 -8.921 3.834 1.00 94.19 182 SER A C 1
ATOM 1387 O O . SER A 1 182 ? -9.038 -8.993 3.257 1.00 94.19 182 SER A O 1
ATOM 1389 N N . ILE A 1 183 ? -7.386 -7.759 4.170 1.00 96.69 183 ILE A N 1
ATOM 1390 C CA . ILE A 1 183 ? -7.913 -6.466 3.730 1.00 96.69 183 ILE A CA 1
ATOM 1391 C C . ILE A 1 183 ? -7.702 -6.373 2.222 1.00 96.69 183 ILE A C 1
ATOM 1393 O O . ILE A 1 183 ? -6.570 -6.502 1.762 1.00 96.69 183 ILE A O 1
ATOM 1397 N N . ALA A 1 184 ? -8.769 -6.140 1.462 1.00 94.75 184 ALA A N 1
ATOM 1398 C CA . ALA A 1 184 ? -8.701 -5.926 0.021 1.00 94.75 184 ALA A CA 1
ATOM 1399 C C . ALA A 1 184 ? -8.465 -4.451 -0.314 1.00 94.75 184 ALA A C 1
ATOM 1401 O O . ALA A 1 184 ? -7.623 -4.134 -1.148 1.00 94.75 184 ALA A O 1
ATOM 1402 N N . ARG A 1 185 ? -9.197 -3.545 0.346 1.00 94.75 185 ARG A N 1
ATOM 1403 C CA . ARG A 1 185 ? -9.110 -2.100 0.100 1.00 94.75 185 ARG A CA 1
ATOM 1404 C C . ARG A 1 185 ? -9.556 -1.311 1.321 1.00 94.75 185 ARG A C 1
ATOM 1406 O O . ARG A 1 185 ? -10.553 -1.670 1.939 1.00 94.75 185 ARG A O 1
AT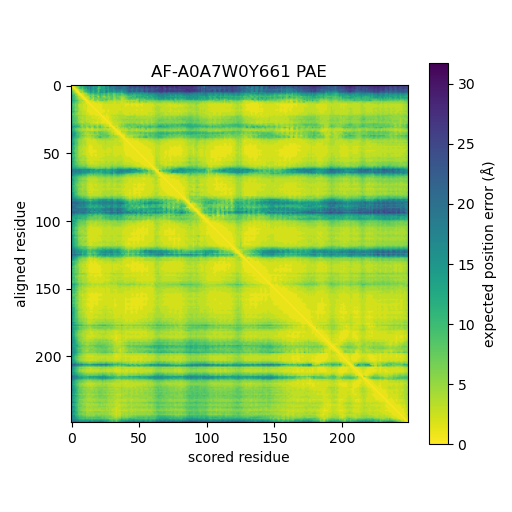OM 1413 N N . VAL A 1 186 ? -8.870 -0.218 1.639 1.00 95.38 186 VAL A N 1
ATOM 1414 C CA . VAL A 1 186 ? -9.366 0.758 2.619 1.00 95.38 186 VAL A CA 1
ATOM 1415 C C . VAL A 1 186 ? -10.297 1.730 1.901 1.00 95.38 186 VAL A C 1
ATOM 1417 O O . VAL A 1 186 ? -9.949 2.242 0.845 1.00 95.38 186 VAL A O 1
ATOM 1420 N N . LEU A 1 187 ? -11.495 1.936 2.439 1.00 94.44 187 LEU A N 1
ATOM 1421 C CA . LEU A 1 187 ? -12.563 2.706 1.798 1.00 94.44 187 LEU A CA 1
ATOM 1422 C C . LEU A 1 187 ? -12.771 4.079 2.431 1.00 94.44 187 LEU A C 1
ATOM 1424 O O . LEU A 1 187 ? -13.208 4.994 1.749 1.00 94.44 187 LEU A O 1
ATOM 1428 N N . SER A 1 188 ? -12.479 4.225 3.724 1.00 93.81 188 SER A N 1
ATOM 1429 C CA . SER A 1 188 ? -12.621 5.499 4.433 1.00 93.81 188 SER A CA 1
ATOM 1430 C C . SER A 1 188 ? -11.631 5.584 5.590 1.00 93.81 188 SER A C 1
ATOM 1432 O O . SER A 1 188 ? -11.347 4.571 6.234 1.00 93.81 188 SER A O 1
ATOM 1434 N N . ARG A 1 189 ? -11.088 6.783 5.837 1.00 92.88 189 ARG A N 1
ATOM 1435 C CA . ARG A 1 189 ? -10.109 7.078 6.904 1.00 92.88 189 ARG A CA 1
ATOM 1436 C C . ARG A 1 189 ? -10.305 8.490 7.481 1.00 92.88 189 ARG A C 1
ATOM 1438 O O . ARG A 1 189 ? -9.386 9.310 7.393 1.00 92.88 189 ARG A O 1
ATOM 1445 N N . PRO A 1 190 ? -11.479 8.821 8.038 1.00 89.81 190 PRO A N 1
ATOM 1446 C CA . PRO A 1 190 ? -11.726 10.162 8.536 1.00 89.81 190 PRO A CA 1
ATOM 1447 C C . PRO A 1 190 ? -10.788 10.493 9.704 1.00 89.81 190 PRO A C 1
ATOM 1449 O O . PRO A 1 190 ? -10.399 9.637 10.513 1.00 89.81 190 PRO A O 1
ATOM 1452 N N . VAL A 1 191 ? -10.409 11.765 9.771 1.00 88.56 191 VAL A N 1
ATOM 1453 C CA . VAL A 1 191 ? -9.573 12.316 10.838 1.00 88.56 191 VAL A CA 1
ATOM 1454 C C . VAL A 1 191 ? -10.433 12.777 12.008 1.00 88.56 191 VAL A C 1
ATOM 1456 O O . VAL A 1 191 ? -11.562 13.215 11.825 1.00 88.56 191 VAL A O 1
ATOM 1459 N N . THR A 1 192 ? -9.885 12.710 13.216 1.00 86.62 192 THR A N 1
ATOM 1460 C CA . THR A 1 192 ? -10.458 13.397 14.381 1.00 86.62 192 THR A CA 1
ATOM 1461 C C . THR A 1 192 ? -10.238 14.910 14.280 1.00 86.62 192 THR A C 1
ATOM 1463 O O . THR A 1 192 ? -9.365 15.364 13.538 1.00 86.62 192 THR A O 1
ATOM 1466 N N . ASP A 1 193 ? -10.903 15.690 15.138 1.00 84.31 193 ASP A N 1
ATOM 1467 C CA . ASP A 1 193 ? -10.664 17.139 15.296 1.00 84.31 193 ASP A CA 1
ATOM 1468 C C . ASP A 1 193 ? -9.201 17.490 15.628 1.00 84.31 193 ASP A C 1
ATOM 1470 O O . ASP A 1 193 ? -8.759 18.624 15.461 1.00 84.31 193 ASP A O 1
ATOM 1474 N N . LYS A 1 194 ? -8.426 16.510 16.111 1.00 83.56 194 LYS A N 1
ATOM 1475 C CA . LYS A 1 194 ? -6.998 16.648 16.432 1.00 83.56 194 LYS A CA 1
ATOM 1476 C C . LYS A 1 194 ? -6.081 16.240 15.274 1.00 83.56 194 LYS A C 1
ATOM 1478 O O . LYS A 1 194 ? -4.870 16.164 15.466 1.00 83.56 194 LYS A O 1
ATOM 1483 N N . GLY A 1 195 ? -6.634 15.928 14.100 1.00 82.62 195 GLY A N 1
ATOM 1484 C CA . GLY A 1 195 ? -5.880 15.515 12.913 1.00 82.62 195 GLY A CA 1
ATOM 1485 C C . GLY A 1 195 ? -5.275 14.110 13.002 1.00 82.62 195 GLY A C 1
ATOM 1486 O O . GLY A 1 195 ? -4.358 13.787 12.250 1.00 82.62 195 GLY A O 1
ATOM 1487 N N . THR A 1 196 ? -5.745 13.270 13.928 1.00 84.75 196 THR A N 1
ATOM 1488 C CA . THR A 1 196 ? -5.306 11.869 14.064 1.00 84.75 196 THR A CA 1
ATOM 1489 C C . THR A 1 196 ? -6.291 10.914 13.396 1.00 84.75 196 THR A C 1
ATOM 1491 O O . THR A 1 196 ? -7.416 11.302 13.095 1.00 84.75 196 THR A O 1
ATOM 1494 N N . LEU A 1 197 ? -5.897 9.654 13.182 1.00 85.81 197 LEU A N 1
ATOM 1495 C CA . LEU A 1 197 ? -6.800 8.642 12.623 1.00 85.81 197 LEU A CA 1
ATOM 1496 C C . LEU A 1 197 ? -7.973 8.431 13.587 1.00 85.81 197 LEU A C 1
ATOM 1498 O O . LEU A 1 197 ? -7.744 8.054 14.739 1.00 85.81 197 LEU A O 1
ATOM 1502 N N . GLY A 1 198 ? -9.198 8.693 13.127 1.00 86.12 198 GLY A N 1
ATOM 1503 C CA . GLY A 1 198 ? -10.412 8.444 13.902 1.00 86.12 198 GLY A CA 1
ATOM 1504 C C . GLY A 1 198 ? -10.846 6.987 13.802 1.00 86.12 198 GLY A C 1
ATOM 1505 O O . GLY A 1 198 ? -10.915 6.279 14.806 1.00 86.12 198 GLY A O 1
ATOM 1506 N N . LEU A 1 199 ? -11.073 6.538 12.569 1.00 94.06 199 LEU A N 1
ATOM 1507 C CA . LEU A 1 199 ? -11.400 5.157 12.223 1.00 94.06 199 LEU A CA 1
ATOM 1508 C C . LEU A 1 199 ? -10.877 4.810 10.827 1.00 94.06 199 LEU A C 1
ATOM 1510 O O . LEU A 1 199 ? -10.449 5.692 10.080 1.00 94.06 199 LEU A O 1
ATOM 1514 N N . ALA A 1 200 ? -10.945 3.533 10.465 1.00 95.56 200 ALA A N 1
ATOM 1515 C CA . ALA A 1 200 ? -10.797 3.081 9.090 1.00 95.56 200 ALA A CA 1
ATOM 1516 C C . ALA A 1 200 ? -11.886 2.063 8.738 1.00 95.56 200 ALA A C 1
ATOM 1518 O O . ALA A 1 200 ? -12.082 1.092 9.467 1.00 95.56 200 ALA A O 1
ATOM 1519 N N . VAL A 1 201 ? -12.559 2.268 7.607 1.00 96.25 201 VAL A N 1
ATOM 1520 C CA . VAL A 1 201 ? -13.461 1.275 7.005 1.00 96.25 201 VAL A CA 1
ATOM 1521 C C . VAL A 1 201 ? -12.729 0.603 5.860 1.00 96.25 201 VAL A C 1
ATOM 1523 O O . VAL A 1 201 ? -12.100 1.282 5.049 1.00 96.25 201 VAL A O 1
ATOM 1526 N N . ALA A 1 202 ? -12.823 -0.716 5.763 1.00 96.88 202 ALA A N 1
ATOM 1527 C CA . ALA A 1 202 ? -12.179 -1.489 4.718 1.00 96.88 202 ALA A CA 1
ATOM 1528 C C . ALA A 1 202 ? -13.105 -2.558 4.134 1.00 96.88 202 ALA A C 1
ATOM 1530 O O . ALA A 1 202 ? -13.984 -3.083 4.812 1.00 96.88 202 ALA A O 1
ATOM 1531 N N . ARG A 1 203 ? -12.875 -2.902 2.868 1.00 96.00 203 ARG A N 1
ATOM 1532 C CA . ARG A 1 203 ? -13.413 -4.102 2.231 1.00 96.00 203 ARG A CA 1
ATOM 1533 C C . ARG A 1 203 ? -12.449 -5.258 2.452 1.00 96.00 203 ARG A C 1
ATOM 1535 O O . ARG A 1 203 ? -11.238 -5.089 2.282 1.00 96.00 203 ARG A O 1
ATOM 1542 N N . LEU A 1 204 ? -12.983 -6.426 2.772 1.00 96.25 204 LEU A N 1
ATOM 1543 C CA . LEU A 1 204 ? -12.234 -7.670 2.922 1.00 96.25 204 LEU A CA 1
ATOM 1544 C C . LEU A 1 204 ? -12.283 -8.484 1.625 1.00 96.25 204 LEU A C 1
ATOM 1546 O O . LEU A 1 204 ? -13.210 -8.340 0.825 1.00 96.25 204 LEU A O 1
ATOM 1550 N N . ALA A 1 205 ? -11.257 -9.305 1.398 1.00 94.19 205 ALA A N 1
ATOM 1551 C CA . ALA A 1 205 ? -11.110 -10.104 0.180 1.00 94.19 205 ALA A CA 1
ATOM 1552 C C . ALA A 1 205 ? -12.300 -11.047 -0.061 1.00 94.19 205 ALA A C 1
ATOM 1554 O O . ALA A 1 205 ? -12.776 -11.139 -1.190 1.00 94.19 205 ALA A O 1
ATOM 1555 N N . ASP A 1 206 ? -12.842 -11.642 1.002 1.00 91.56 206 ASP A N 1
ATOM 1556 C CA . ASP A 1 206 ? -13.944 -12.610 0.908 1.00 91.56 206 ASP A CA 1
ATOM 1557 C C . ASP A 1 206 ? -15.340 -11.961 0.797 1.00 91.56 206 ASP A C 1
ATOM 1559 O O . ASP A 1 206 ? -16.361 -12.642 0.853 1.00 91.56 206 ASP A O 1
ATOM 1563 N N . GLY A 1 207 ? -15.412 -10.632 0.642 1.00 81.75 207 GLY A N 1
ATOM 1564 C CA . GLY A 1 207 ? -16.665 -9.890 0.471 1.00 81.75 207 GLY A CA 1
ATOM 1565 C C . GLY A 1 207 ? -17.196 -9.065 1.658 1.00 81.75 207 GLY A C 1
ATOM 1566 O O . GLY A 1 207 ? -17.860 -8.066 1.363 1.00 81.75 207 GLY A O 1
ATOM 1567 N N . PRO A 1 208 ? -16.937 -9.374 2.950 1.00 90.81 208 PRO A N 1
ATOM 1568 C CA . PRO A 1 208 ? -17.430 -8.546 4.051 1.00 90.81 208 PRO A CA 1
ATOM 1569 C C . PRO A 1 208 ? -16.668 -7.218 4.179 1.00 90.81 208 PRO A C 1
ATOM 1571 O O . PRO A 1 208 ? -15.693 -6.943 3.472 1.00 90.81 208 PRO A O 1
ATOM 1574 N N . PHE A 1 209 ? -17.131 -6.378 5.098 1.00 95.88 209 PHE A N 1
ATOM 1575 C CA . PHE A 1 209 ? -16.494 -5.127 5.489 1.00 95.88 209 PHE A CA 1
ATOM 1576 C C . PHE A 1 209 ? -15.855 -5.275 6.869 1.00 95.88 209 PHE A C 1
ATOM 1578 O O . PHE A 1 209 ? -16.286 -6.093 7.679 1.00 95.88 209 PHE A O 1
ATOM 1585 N N . GLY A 1 210 ? -14.845 -4.450 7.130 1.00 97.00 210 GLY A N 1
ATOM 1586 C CA . GLY A 1 210 ? -14.200 -4.308 8.426 1.00 97.00 210 GLY A CA 1
ATOM 1587 C C . GLY A 1 210 ? -14.152 -2.846 8.869 1.00 97.00 210 GLY A C 1
ATOM 1588 O O . GLY A 1 210 ? -13.985 -1.947 8.041 1.00 97.00 210 GLY A O 1
ATOM 1589 N N . LEU A 1 211 ? -14.288 -2.607 10.170 1.00 96.94 211 LEU A N 1
ATOM 1590 C CA . LEU A 1 211 ? -14.176 -1.303 10.816 1.00 96.94 211 LEU A CA 1
ATOM 1591 C C . LEU A 1 211 ? -13.141 -1.370 11.931 1.00 96.94 211 LEU A C 1
ATOM 1593 O O . LEU A 1 211 ? -13.335 -2.053 12.934 1.00 96.94 211 LEU A O 1
ATOM 1597 N N . TYR A 1 212 ? -12.072 -0.600 11.765 1.00 96.62 212 TYR A N 1
ATOM 1598 C CA . TYR A 1 212 ? -11.111 -0.305 12.815 1.00 96.62 212 TYR A CA 1
ATOM 1599 C C . TYR A 1 212 ? -11.491 1.015 13.477 1.00 96.62 212 TYR A C 1
ATOM 1601 O O . TYR A 1 212 ? -11.440 2.063 12.835 1.00 96.62 212 TYR A O 1
ATOM 1609 N N . VAL A 1 213 ? -11.874 0.987 14.749 1.00 95.00 213 VAL A N 1
ATOM 1610 C CA . VAL A 1 213 ? -12.381 2.174 15.451 1.00 95.00 213 VAL A CA 1
ATOM 1611 C C . VAL A 1 213 ? -11.970 2.162 16.912 1.00 95.00 213 VAL A C 1
ATOM 1613 O O . VAL A 1 213 ? -11.793 1.109 17.524 1.00 95.00 213 VAL A O 1
ATOM 1616 N N . LYS A 1 214 ? -11.800 3.351 17.490 1.00 90.31 214 LYS A N 1
ATOM 1617 C CA . LYS A 1 214 ? -11.594 3.494 18.926 1.00 90.31 214 LYS A CA 1
ATOM 1618 C C . LYS A 1 214 ? -12.931 3.697 19.628 1.00 90.31 214 LYS A C 1
ATOM 1620 O O . LYS A 1 214 ? -13.536 4.759 19.504 1.00 90.31 214 LYS A O 1
ATOM 1625 N N . LEU A 1 215 ? -13.348 2.718 20.423 1.00 84.00 215 LEU A N 1
ATOM 1626 C CA . LEU A 1 215 ? -14.511 2.822 21.297 1.00 84.00 215 LEU A CA 1
ATOM 1627 C C . LEU A 1 215 ? -14.035 3.004 22.740 1.00 84.00 215 LEU A C 1
ATOM 1629 O O . LEU A 1 215 ? -13.311 2.182 23.305 1.00 84.00 215 LEU A O 1
ATOM 1633 N N . ARG A 1 216 ? -14.422 4.129 23.353 1.00 83.19 216 ARG A N 1
ATOM 1634 C CA . ARG A 1 216 ? -13.962 4.535 24.693 1.00 83.19 216 ARG A CA 1
ATOM 1635 C C . ARG A 1 216 ? -12.423 4.560 24.769 1.00 83.19 216 ARG A C 1
ATOM 1637 O O . ARG A 1 216 ? -11.776 5.401 24.144 1.00 83.19 216 ARG A O 1
ATOM 1644 N N . SER A 1 217 ? -11.818 3.662 25.546 1.00 85.38 217 SER A N 1
ATOM 1645 C CA . SER A 1 217 ? -10.369 3.569 25.743 1.00 85.38 217 SER A CA 1
ATOM 1646 C C . SER A 1 217 ? -9.684 2.532 24.847 1.00 85.38 217 SER A C 1
ATOM 1648 O O . SER A 1 217 ? -8.451 2.520 24.814 1.00 85.38 217 SER A O 1
ATOM 1650 N N . LYS A 1 218 ? -10.429 1.703 24.103 1.00 91.12 218 LYS A N 1
ATOM 1651 C CA . LYS A 1 218 ? -9.888 0.548 23.375 1.00 91.12 218 LYS A CA 1
ATOM 1652 C C . LYS A 1 218 ? -10.089 0.679 21.863 1.00 91.12 218 LYS A C 1
ATOM 1654 O O . LYS A 1 218 ? -11.087 1.220 21.401 1.00 91.12 218 LYS A O 1
ATOM 1659 N N . TRP A 1 219 ? -9.102 0.213 21.104 1.00 94.25 219 TRP A N 1
ATOM 1660 C CA . TRP A 1 219 ? -9.232 0.014 19.662 1.00 94.25 219 TRP A CA 1
ATOM 1661 C C . TRP A 1 219 ? -9.842 -1.354 19.393 1.00 94.25 219 TRP A C 1
ATOM 1663 O O . TRP A 1 219 ? -9.415 -2.347 19.985 1.00 94.25 219 TRP A O 1
ATOM 1673 N N . GLU A 1 220 ? -10.821 -1.390 18.503 1.00 95.44 220 GLU A N 1
ATOM 1674 C CA . GLU A 1 220 ? -11.575 -2.585 18.157 1.00 95.44 220 GLU A CA 1
ATOM 1675 C C . GLU A 1 220 ? -11.606 -2.772 16.640 1.00 95.44 220 GLU A C 1
ATOM 1677 O O . GLU A 1 220 ? -11.427 -1.824 15.868 1.00 95.44 220 GLU A O 1
ATOM 1682 N N . TRP A 1 221 ? -11.791 -4.027 16.237 1.00 96.69 221 TRP A N 1
ATOM 1683 C CA . TRP A 1 221 ? -11.984 -4.442 14.857 1.00 96.69 221 TRP A CA 1
ATOM 1684 C C . TRP A 1 221 ? -13.320 -5.174 14.766 1.00 96.69 221 TRP A C 1
ATOM 1686 O O . TRP A 1 221 ? -13.501 -6.204 15.417 1.00 96.69 221 TRP A O 1
ATOM 1696 N N . HIS A 1 222 ? -14.250 -4.622 13.993 1.00 95.62 222 HIS A N 1
ATOM 1697 C CA . HIS A 1 222 ? -15.572 -5.199 13.766 1.00 95.62 222 HIS A CA 1
ATOM 1698 C C . HIS A 1 222 ? -15.705 -5.610 12.311 1.00 95.62 222 HIS A C 1
ATOM 1700 O O . HIS A 1 222 ? -15.341 -4.842 11.426 1.00 95.62 222 HIS A O 1
ATOM 1706 N N . GLU A 1 223 ? -16.271 -6.783 12.062 1.00 96.00 223 GLU A N 1
ATOM 1707 C CA . GLU A 1 223 ? -16.533 -7.273 10.713 1.00 96.00 223 GLU A CA 1
ATOM 1708 C C . GLU A 1 223 ? -18.011 -7.579 10.528 1.00 96.00 223 GLU A C 1
ATOM 1710 O O . GLU A 1 223 ? -18.707 -7.949 11.474 1.00 96.00 223 GLU A O 1
ATOM 1715 N N . GLY A 1 224 ? -18.489 -7.444 9.298 1.00 95.12 224 GLY A N 1
ATOM 1716 C CA . GLY A 1 224 ? -19.867 -7.758 8.957 1.00 95.12 224 GLY A CA 1
ATOM 1717 C C . GLY A 1 224 ? -20.212 -7.366 7.533 1.00 95.12 224 GLY A C 1
ATOM 1718 O O . GLY A 1 224 ? -19.350 -6.990 6.735 1.00 95.12 224 GLY A O 1
ATOM 1719 N N . ASP A 1 225 ? -21.496 -7.443 7.204 1.00 93.69 225 ASP A N 1
ATOM 1720 C CA . ASP A 1 225 ? -21.992 -6.831 5.979 1.00 93.69 225 ASP A CA 1
ATOM 1721 C C . ASP A 1 225 ? -21.913 -5.293 6.055 1.00 93.69 225 ASP A C 1
ATOM 1723 O O . ASP A 1 225 ? -21.585 -4.696 7.088 1.00 93.69 225 ASP A O 1
ATOM 1727 N N . LYS A 1 226 ? -22.210 -4.634 4.929 1.00 90.75 226 LYS A N 1
ATOM 1728 C CA . LYS A 1 226 ? -22.155 -3.170 4.835 1.00 90.75 226 LYS A CA 1
ATOM 1729 C C . LYS A 1 226 ? -23.029 -2.506 5.903 1.00 90.75 226 LYS A C 1
ATOM 1731 O O . LYS A 1 226 ? -22.594 -1.532 6.506 1.00 90.75 226 LYS A O 1
ATOM 1736 N N . ALA A 1 227 ? -24.237 -3.023 6.137 1.00 91.56 227 ALA A N 1
ATOM 1737 C CA . ALA A 1 227 ? -25.195 -2.436 7.070 1.00 91.56 227 ALA A CA 1
ATOM 1738 C C . ALA A 1 227 ? -24.722 -2.552 8.527 1.00 91.56 227 ALA A C 1
ATOM 1740 O O . ALA A 1 227 ? -24.759 -1.569 9.262 1.00 91.56 227 ALA A O 1
ATOM 1741 N N . THR A 1 228 ? -24.216 -3.720 8.919 1.00 92.94 228 THR A N 1
ATOM 1742 C CA . THR A 1 228 ? -23.711 -4.012 10.267 1.00 92.94 228 THR A CA 1
ATOM 1743 C C . THR A 1 228 ? -22.494 -3.155 10.594 1.00 92.94 228 THR A C 1
ATOM 1745 O O . THR A 1 228 ? -22.433 -2.520 11.649 1.00 92.94 228 THR A O 1
ATOM 1748 N N . VAL A 1 229 ? -21.532 -3.086 9.668 1.00 92.94 229 VAL A N 1
ATOM 1749 C CA . VAL A 1 229 ? -20.335 -2.260 9.847 1.00 92.94 229 VAL A CA 1
ATOM 1750 C C . VAL A 1 229 ? -20.706 -0.785 9.929 1.00 92.94 229 VAL A C 1
ATOM 1752 O O . VAL A 1 229 ? -20.219 -0.077 10.809 1.00 92.94 229 VAL A O 1
ATOM 1755 N N . PHE A 1 230 ? -21.605 -0.328 9.059 1.00 91.06 230 PHE A N 1
ATOM 1756 C CA . PHE A 1 230 ? -22.026 1.065 9.032 1.00 91.06 230 PHE A CA 1
ATOM 1757 C C . PHE A 1 230 ? -22.810 1.470 10.289 1.00 91.06 230 PHE A C 1
ATOM 1759 O O . PHE A 1 230 ? -22.571 2.545 10.828 1.00 91.06 230 PHE A O 1
ATOM 1766 N N . ALA A 1 231 ? -23.646 0.584 10.838 1.00 91.50 231 ALA A N 1
ATOM 1767 C CA . ALA A 1 231 ? -24.331 0.806 12.115 1.00 91.50 231 ALA A CA 1
ATOM 1768 C C . ALA A 1 231 ? -23.372 0.922 13.319 1.00 91.50 231 ALA A C 1
ATOM 1770 O O . ALA A 1 231 ? -23.758 1.434 14.367 1.00 91.50 231 ALA A O 1
ATOM 1771 N N . THR A 1 232 ? -22.126 0.458 13.177 1.00 92.81 232 THR A N 1
ATOM 1772 C CA . THR A 1 232 ? -21.087 0.543 14.219 1.00 92.81 232 THR A CA 1
ATOM 1773 C C . THR A 1 232 ? -20.243 1.823 14.099 1.00 92.81 232 THR A C 1
ATOM 1775 O O . THR A 1 232 ? -19.433 2.126 14.976 1.00 92.81 232 THR A O 1
ATOM 1778 N N . VAL A 1 233 ? -20.416 2.604 13.026 1.00 94.31 233 VAL A N 1
ATOM 1779 C CA . VAL A 1 233 ? -19.697 3.869 12.825 1.00 94.31 233 VAL A CA 1
ATOM 1780 C C . VAL A 1 233 ? -20.223 4.923 13.810 1.00 94.31 233 VAL A C 1
ATOM 1782 O O . VAL A 1 233 ? -21.422 5.207 13.806 1.00 94.31 233 VAL A O 1
ATOM 1785 N N . PRO A 1 234 ? -19.354 5.554 14.626 1.00 93.00 234 PRO A N 1
ATOM 1786 C CA . PRO A 1 234 ? -19.772 6.637 15.513 1.00 93.00 234 PRO A CA 1
ATOM 1787 C C . PRO A 1 234 ? -20.403 7.803 14.742 1.00 93.00 234 PRO A C 1
ATOM 1789 O O . PRO A 1 234 ? -19.871 8.208 13.711 1.00 93.00 234 PRO A O 1
ATOM 1792 N N . ASP A 1 235 ? -21.476 8.387 15.282 1.00 92.50 235 ASP A N 1
ATOM 1793 C CA . ASP A 1 235 ? -22.305 9.405 14.608 1.00 92.50 235 ASP A CA 1
ATOM 1794 C C . ASP A 1 235 ? -21.500 10.553 13.985 1.00 92.50 235 ASP A C 1
ATOM 1796 O O . ASP A 1 235 ? -21.712 10.919 12.834 1.00 92.50 235 ASP A O 1
ATOM 1800 N N . HIS A 1 236 ? -20.500 11.069 14.703 1.00 90.69 236 HIS A N 1
ATOM 1801 C CA . HIS A 1 236 ? -19.647 12.170 14.237 1.00 90.69 236 HIS A CA 1
ATOM 1802 C C . HIS A 1 236 ? -18.751 11.824 13.031 1.00 90.69 236 HIS A C 1
ATOM 1804 O O . HIS A 1 236 ? -18.124 12.716 12.466 1.00 90.69 236 HIS A O 1
ATOM 1810 N N . PHE A 1 237 ? -18.685 10.553 12.622 1.00 92.75 237 PHE A N 1
ATOM 1811 C CA . PHE A 1 237 ? -18.001 10.103 11.408 1.00 92.75 237 PHE A CA 1
ATOM 1812 C C . PHE A 1 237 ? -18.952 9.614 10.307 1.00 92.75 237 PHE A C 1
ATOM 1814 O O . PHE A 1 237 ? -18.480 9.349 9.199 1.00 92.75 237 PHE A O 1
ATOM 1821 N N . GLN A 1 238 ? -20.259 9.482 10.568 1.00 92.38 238 GLN A N 1
ATOM 1822 C CA . GLN A 1 238 ? -21.190 8.854 9.621 1.00 92.38 238 GLN A CA 1
ATOM 1823 C C . GLN A 1 238 ? -21.260 9.582 8.278 1.00 92.38 238 GLN A C 1
ATOM 1825 O O . GLN A 1 238 ? -21.226 8.923 7.238 1.00 92.38 238 GLN A O 1
ATOM 1830 N N . ASP A 1 239 ? -21.291 10.915 8.275 1.00 90.75 239 ASP A N 1
ATOM 1831 C CA . ASP A 1 239 ? -21.362 11.698 7.037 1.00 90.75 239 ASP A CA 1
ATOM 1832 C C . ASP A 1 239 ? -20.117 11.496 6.167 1.00 90.75 239 ASP A C 1
ATOM 1834 O O . ASP A 1 239 ? -20.225 11.209 4.974 1.00 90.75 239 ASP A O 1
ATOM 1838 N N . ALA A 1 240 ? -18.928 11.572 6.774 1.00 90.31 240 ALA A N 1
ATOM 1839 C CA . ALA A 1 240 ? -17.662 11.381 6.071 1.00 90.31 240 ALA A CA 1
ATOM 1840 C C . ALA A 1 240 ? -17.552 9.962 5.491 1.00 90.31 240 ALA A C 1
ATOM 1842 O O . ALA A 1 240 ? -17.218 9.790 4.320 1.00 90.31 240 ALA A O 1
ATOM 1843 N N . VAL A 1 241 ? -17.899 8.941 6.281 1.00 92.25 241 VAL A N 1
ATOM 1844 C CA . VAL A 1 241 ? -17.893 7.548 5.814 1.00 92.25 241 VAL A CA 1
ATOM 1845 C C . VAL A 1 241 ? -18.924 7.335 4.703 1.00 92.25 241 VAL A C 1
ATOM 1847 O O . VAL A 1 241 ? -18.631 6.647 3.729 1.00 92.25 241 VAL A O 1
ATOM 1850 N N . SER A 1 242 ? -20.111 7.934 4.805 1.00 90.56 242 SER A N 1
ATOM 1851 C CA . SER A 1 242 ? -21.153 7.829 3.774 1.00 90.56 242 SER A CA 1
ATOM 1852 C C . SER A 1 242 ? -20.698 8.412 2.443 1.00 90.56 242 SER A C 1
ATOM 1854 O O . SER A 1 242 ? -20.864 7.772 1.405 1.00 90.56 242 SER A O 1
ATOM 1856 N N . GLN A 1 243 ? -20.103 9.607 2.477 1.00 89.25 243 GLN A N 1
ATOM 1857 C CA . GLN A 1 243 ? -19.562 10.270 1.291 1.00 89.25 243 GLN A CA 1
ATOM 1858 C C . GLN A 1 243 ? -18.450 9.436 0.650 1.00 89.25 243 GLN A C 1
ATOM 1860 O O . GLN A 1 243 ? -18.455 9.231 -0.564 1.00 89.25 243 GLN A O 1
ATOM 1865 N N . ASP A 1 244 ? -17.543 8.899 1.466 1.00 89.44 244 ASP A N 1
ATOM 1866 C CA . ASP A 1 244 ? -16.444 8.059 0.993 1.00 89.44 244 ASP A CA 1
ATOM 1867 C C . ASP A 1 244 ? -16.960 6.790 0.324 1.00 89.44 244 ASP A C 1
ATOM 1869 O O . ASP A 1 244 ? -16.565 6.481 -0.796 1.00 89.44 244 ASP A O 1
ATOM 1873 N N . LEU A 1 245 ? -17.890 6.085 0.973 1.00 86.38 245 LEU A N 1
ATOM 1874 C CA . LEU A 1 245 ? -18.467 4.852 0.445 1.00 86.38 245 LEU A CA 1
ATOM 1875 C C . LEU A 1 245 ? -19.288 5.085 -0.825 1.00 86.38 245 LEU A C 1
ATOM 1877 O O . LEU A 1 245 ? -19.286 4.219 -1.700 1.00 86.38 245 LEU A O 1
ATOM 1881 N N . ALA A 1 246 ? -19.971 6.224 -0.947 1.00 84.88 246 ALA A N 1
ATOM 1882 C CA . ALA A 1 246 ? -20.692 6.590 -2.163 1.00 84.88 246 ALA A CA 1
ATOM 1883 C C . ALA A 1 246 ? -19.743 6.822 -3.351 1.00 84.88 246 ALA A C 1
ATOM 1885 O O . ALA A 1 246 ? -20.109 6.513 -4.478 1.00 84.88 246 ALA A O 1
ATOM 1886 N N . ALA A 1 247 ? -18.520 7.303 -3.110 1.00 77.06 247 ALA A N 1
ATOM 188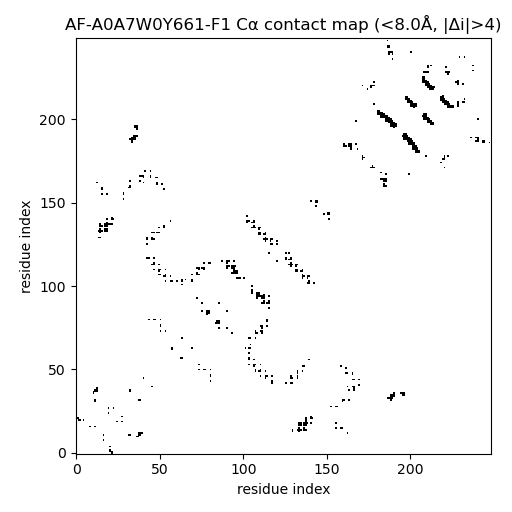7 C CA . ALA A 1 247 ? -17.529 7.547 -4.160 1.00 77.06 247 ALA A CA 1
ATOM 1888 C C . ALA A 1 247 ? -16.845 6.269 -4.693 1.00 77.06 247 ALA A C 1
ATOM 1890 O O . ALA A 1 247 ? -16.204 6.310 -5.742 1.00 77.06 247 ALA A 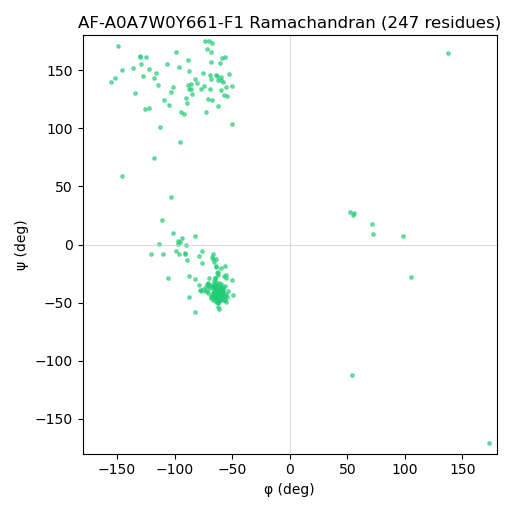O 1
ATOM 1891 N N . VAL A 1 248 ? -16.952 5.145 -3.974 1.00 73.12 248 VAL A N 1
ATOM 1892 C CA . VAL A 1 248 ? -16.365 3.842 -4.357 1.00 73.12 248 VAL A CA 1
ATOM 1893 C C . VAL A 1 248 ? -17.402 2.756 -4.678 1.00 73.12 248 VAL A C 1
ATOM 1895 O O . VAL A 1 248 ? -16.999 1.625 -4.965 1.00 73.12 248 VAL A O 1
ATOM 1898 N N . SER A 1 249 ? -18.700 3.078 -4.602 1.00 56.25 249 SER A N 1
ATOM 1899 C CA . SER A 1 249 ? -19.817 2.203 -5.011 1.00 56.25 249 SER A CA 1
ATOM 1900 C C . SER A 1 249 ? -20.113 2.367 -6.498 1.00 56.25 249 SER A C 1
ATOM 1902 O O . SER A 1 249 ? -20.390 1.332 -7.140 1.00 56.25 249 SER A O 1
#